Protein AF-A0A4Y2NZV9-F1 (afdb_monomer_lite)

Structure (mmCIF, N/CA/C/O backbone):
data_AF-A0A4Y2NZV9-F1
#
_entry.id   AF-A0A4Y2NZV9-F1
#
loop_
_atom_site.group_PDB
_atom_site.id
_atom_site.type_symbol
_atom_site.label_atom_id
_atom_site.label_alt_id
_atom_site.label_comp_id
_atom_site.label_asym_id
_atom_site.label_entity_id
_atom_site.label_seq_id
_atom_site.pdbx_PDB_ins_code
_atom_site.Cartn_x
_atom_site.Cartn_y
_atom_site.Cartn_z
_atom_site.occupancy
_atom_site.B_iso_or_equiv
_atom_site.auth_seq_id
_atom_site.auth_comp_id
_atom_site.auth_asym_id
_atom_site.auth_atom_id
_atom_site.pdbx_PDB_model_num
ATOM 1 N N . PRO A 1 1 ? -13.295 2.032 25.551 1.00 67.19 1 PRO A N 1
ATOM 2 C CA . PRO A 1 1 ? -12.583 3.030 26.380 1.00 67.19 1 PRO A CA 1
ATOM 3 C C . PRO A 1 1 ? -11.176 3.396 25.878 1.00 67.19 1 PRO A C 1
ATOM 5 O O . PRO A 1 1 ? -10.899 4.577 25.711 1.00 67.19 1 PRO A O 1
ATOM 8 N N . LEU A 1 2 ? -10.275 2.422 25.662 1.00 80.31 2 LEU A N 1
ATOM 9 C CA . LEU A 1 2 ? -8.873 2.699 25.282 1.00 80.31 2 LEU A CA 1
ATOM 10 C C . LEU A 1 2 ? -8.649 2.898 23.776 1.00 80.31 2 LEU A C 1
ATOM 12 O O . LEU A 1 2 ? -7.649 3.499 23.391 1.00 80.31 2 LEU A O 1
ATOM 16 N N . LEU A 1 3 ? -9.560 2.394 22.942 1.00 85.19 3 LEU A N 1
ATOM 17 C CA . LEU A 1 3 ? -9.496 2.522 21.483 1.00 85.19 3 LEU A CA 1
ATOM 18 C C . LEU A 1 3 ? -10.362 3.667 20.944 1.00 85.19 3 LEU A C 1
ATOM 20 O O . LEU A 1 3 ? -10.264 3.987 19.769 1.00 85.19 3 LEU A O 1
ATOM 24 N N . ASP A 1 4 ? -11.151 4.313 21.800 1.00 78.69 4 ASP A N 1
ATOM 25 C CA . ASP A 1 4 ? -12.185 5.292 21.440 1.00 78.69 4 ASP A CA 1
ATOM 26 C C . ASP A 1 4 ? -11.596 6.701 21.161 1.00 78.69 4 ASP A C 1
ATOM 28 O O . ASP A 1 4 ? -12.222 7.711 21.471 1.00 78.69 4 ASP A O 1
ATOM 32 N N . GLY A 1 5 ? -10.332 6.809 20.731 1.00 69.25 5 GLY A N 1
ATOM 33 C CA . GLY A 1 5 ? -9.675 8.095 20.424 1.00 69.25 5 GLY A CA 1
ATOM 34 C C . GLY A 1 5 ? -9.191 8.915 21.633 1.00 69.25 5 GLY A C 1
ATOM 35 O O . GLY A 1 5 ? -8.239 9.685 21.529 1.00 69.25 5 GLY A O 1
ATOM 36 N N . ARG A 1 6 ? -9.771 8.718 22.824 1.00 71.31 6 ARG A N 1
ATOM 37 C CA . ARG A 1 6 ? -9.492 9.556 24.014 1.00 71.31 6 ARG A CA 1
ATOM 38 C C . ARG A 1 6 ? -8.071 9.427 24.575 1.00 71.31 6 ARG A C 1
ATOM 40 O O . ARG A 1 6 ? -7.568 10.360 25.194 1.00 71.31 6 ARG A O 1
ATOM 47 N N . TYR A 1 7 ? -7.419 8.284 24.361 1.00 76.44 7 TYR A N 1
ATOM 48 C CA . TYR A 1 7 ? -6.078 7.994 24.874 1.00 76.44 7 TYR A CA 1
ATOM 49 C C . TYR A 1 7 ? -5.140 7.597 23.732 1.00 76.44 7 TYR A C 1
ATOM 51 O O . TYR A 1 7 ? -4.956 6.417 23.439 1.00 76.44 7 TYR A O 1
ATOM 59 N N . ALA A 1 8 ? -4.496 8.588 23.112 1.00 74.38 8 ALA A N 1
ATOM 60 C CA . ALA A 1 8 ? -3.585 8.399 21.977 1.00 74.38 8 ALA A CA 1
ATOM 61 C C . ALA A 1 8 ? -2.506 7.313 22.203 1.00 74.38 8 ALA A C 1
ATOM 63 O O . ALA A 1 8 ? -2.207 6.533 21.301 1.00 74.38 8 ALA A O 1
ATOM 64 N N . GLN A 1 9 ? -1.933 7.233 23.411 1.00 74.31 9 GLN A N 1
ATOM 65 C CA . GLN A 1 9 ? -0.943 6.203 23.763 1.00 74.31 9 GLN A CA 1
ATOM 66 C C . GLN A 1 9 ? -1.570 4.806 23.925 1.00 74.31 9 GLN A C 1
ATOM 68 O O . GLN A 1 9 ? -0.920 3.800 23.638 1.00 74.31 9 GLN A O 1
ATOM 73 N N . GLY A 1 10 ? -2.843 4.739 24.328 1.00 87.44 10 GLY A N 1
ATOM 74 C CA . GLY A 1 10 ? -3.596 3.494 24.478 1.00 87.44 10 GLY A CA 1
ATOM 75 C C . GLY A 1 10 ? -3.843 2.793 23.143 1.00 87.44 10 GLY A C 1
ATOM 76 O O . GLY A 1 10 ? -3.687 1.578 23.066 1.00 87.44 10 GLY A O 1
ATOM 77 N N . ILE A 1 11 ? -4.124 3.552 22.076 1.00 91.44 11 ILE A N 1
ATOM 78 C CA . ILE A 1 11 ? -4.380 3.016 20.727 1.00 91.44 11 ILE A CA 1
ATOM 79 C C . ILE A 1 11 ? -3.214 2.146 20.235 1.00 91.44 11 ILE A C 1
ATOM 81 O O . ILE A 1 11 ? -3.397 0.976 19.886 1.00 91.44 11 ILE A O 1
ATOM 85 N N . LEU A 1 12 ? -1.993 2.692 20.246 1.00 92.75 12 LEU A N 1
ATOM 86 C CA . LEU A 1 12 ? -0.821 1.958 19.768 1.00 92.75 12 LEU A CA 1
ATOM 87 C C . LEU A 1 12 ? -0.451 0.806 20.710 1.00 92.75 12 LEU A C 1
ATOM 89 O O . LEU A 1 12 ? -0.146 -0.283 20.223 1.00 92.75 12 LEU A O 1
ATOM 93 N N . GLY A 1 13 ? -0.538 1.010 22.029 1.00 93.62 13 GLY A N 1
ATOM 94 C CA . GLY A 1 13 ? -0.261 -0.033 23.020 1.00 93.62 13 GLY A CA 1
ATOM 95 C C . GLY A 1 13 ? -1.180 -1.249 22.877 1.00 93.62 13 GLY A C 1
ATOM 96 O O . GLY A 1 13 ? -0.701 -2.381 22.810 1.00 93.62 13 GLY A O 1
ATOM 97 N N . VAL A 1 14 ? -2.490 -1.024 22.737 1.00 93.94 14 VAL A N 1
ATOM 98 C CA . VAL A 1 14 ? -3.469 -2.100 22.517 1.00 93.94 14 VAL A CA 1
ATOM 99 C C . VAL A 1 14 ? -3.213 -2.802 21.184 1.00 93.94 14 VAL A C 1
ATOM 101 O O . VAL A 1 14 ? -3.178 -4.029 21.144 1.00 93.94 14 VAL A O 1
ATOM 104 N N . SER A 1 15 ? -2.949 -2.058 20.103 1.00 95.69 15 SER A N 1
ATOM 105 C CA . SER A 1 15 ? -2.639 -2.670 18.801 1.00 95.69 15 SER A CA 1
ATOM 106 C C . SER A 1 15 ? -1.395 -3.569 18.846 1.00 95.69 15 SER A C 1
ATOM 108 O O . SER A 1 15 ? -1.366 -4.619 18.207 1.00 95.69 15 SER A O 1
ATOM 110 N N . ALA A 1 16 ? -0.379 -3.189 19.629 1.00 95.56 16 ALA A N 1
ATOM 111 C CA . ALA A 1 16 ? 0.838 -3.972 19.811 1.00 95.56 16 ALA A CA 1
ATOM 112 C C . ALA A 1 16 ? 0.581 -5.243 20.631 1.00 95.56 16 ALA A C 1
ATOM 114 O O . ALA A 1 16 ? 1.107 -6.303 20.297 1.00 95.56 16 ALA A O 1
ATOM 115 N N . LEU A 1 17 ? -0.265 -5.160 21.662 1.00 95.56 17 LEU A N 1
ATOM 116 C CA . LEU A 1 17 ? -0.698 -6.328 22.428 1.00 95.56 17 LEU A CA 1
ATOM 117 C C . LEU A 1 17 ? -1.448 -7.326 21.538 1.00 95.56 17 LEU A C 1
ATOM 119 O O . LEU A 1 17 ? -1.107 -8.506 21.532 1.00 95.56 17 LEU A O 1
ATOM 123 N N . VAL A 1 18 ? -2.414 -6.846 20.749 1.00 96.25 18 VAL A N 1
ATOM 124 C CA . VAL A 1 18 ? -3.165 -7.669 19.788 1.00 96.25 18 VAL A CA 1
ATOM 125 C C . VAL A 1 18 ? -2.217 -8.316 18.779 1.00 96.25 18 VAL A C 1
ATOM 127 O O . VAL A 1 18 ? -2.277 -9.5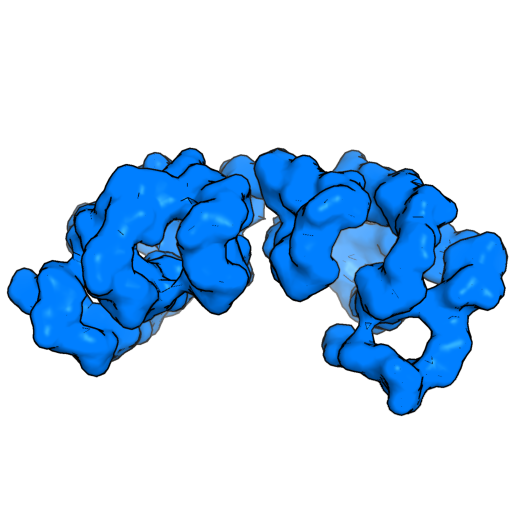22 18.554 1.00 96.25 18 VAL A O 1
ATOM 130 N N . ARG A 1 19 ? -1.280 -7.542 18.221 1.00 95.44 19 ARG A N 1
ATOM 131 C CA . ARG A 1 19 ? -0.256 -8.062 17.310 1.00 95.44 19 ARG A CA 1
ATOM 132 C C . ARG A 1 19 ? 0.562 -9.189 17.945 1.00 95.44 19 ARG A C 1
ATOM 134 O O . ARG A 1 19 ? 0.786 -10.210 17.303 1.00 95.44 19 ARG A O 1
ATOM 141 N N . ASN A 1 20 ? 1.012 -9.010 19.183 1.00 95.75 20 ASN A N 1
ATOM 142 C CA . ASN A 1 20 ? 1.791 -10.025 19.889 1.00 95.75 20 ASN A CA 1
ATOM 143 C C . ASN A 1 20 ? 0.958 -11.272 20.196 1.00 95.75 20 ASN A C 1
ATOM 145 O O . ASN A 1 20 ? 1.462 -12.383 20.059 1.00 95.75 20 ASN A O 1
ATOM 149 N N . PHE A 1 21 ? -0.316 -11.102 20.551 1.00 95.62 21 PHE A N 1
ATOM 150 C CA . PHE A 1 21 ? -1.249 -12.209 20.749 1.00 95.62 21 PHE A CA 1
ATOM 151 C C . PHE A 1 21 ? -1.442 -13.039 19.469 1.00 95.62 21 PHE A C 1
ATOM 153 O O . PHE A 1 21 ? -1.417 -14.269 19.521 1.00 95.62 21 PHE A O 1
ATOM 160 N N . CYS A 1 22 ? -1.560 -12.366 18.322 1.00 95.06 22 CYS A N 1
ATOM 161 C CA . CYS A 1 22 ? -1.710 -12.984 17.003 1.00 95.06 22 CYS A CA 1
ATOM 162 C C . CYS A 1 22 ? -0.389 -13.444 16.371 1.00 95.06 22 CYS A C 1
ATOM 164 O O . CYS A 1 22 ? -0.370 -13.919 15.237 1.00 95.06 22 CYS A O 1
ATOM 166 N N . ASN A 1 23 ? 0.743 -13.293 17.059 1.00 92.88 23 ASN A N 1
ATOM 167 C CA . ASN A 1 23 ? 2.024 -13.703 16.506 1.00 92.88 23 ASN A CA 1
ATOM 168 C C . ASN A 1 23 ? 2.120 -15.238 16.471 1.00 92.88 23 ASN A C 1
ATOM 170 O O . ASN A 1 23 ? 2.071 -15.893 17.511 1.00 92.88 23 ASN A O 1
ATOM 174 N N . GLY A 1 24 ? 2.259 -15.810 15.273 1.00 86.06 24 GLY A N 1
ATOM 175 C CA . GLY A 1 24 ? 2.310 -17.263 15.073 1.00 86.06 24 GLY A CA 1
ATOM 176 C C . GLY A 1 24 ? 0.958 -17.978 15.194 1.00 86.06 24 GLY A C 1
ATOM 177 O O . GLY A 1 24 ? 0.938 -19.202 15.293 1.00 86.06 24 GLY A O 1
ATOM 178 N N . LYS A 1 25 ? -0.160 -17.239 15.198 1.00 91.19 25 LYS A N 1
ATOM 179 C CA . LYS A 1 25 ? -1.528 -17.777 15.242 1.00 91.19 25 LYS A CA 1
ATOM 180 C C . LYS A 1 25 ? -2.404 -17.051 14.226 1.00 91.19 25 LYS A C 1
ATOM 182 O O . LYS A 1 25 ? -2.229 -15.854 14.011 1.00 91.19 25 LYS A O 1
ATOM 187 N N . ASP A 1 26 ? -3.358 -17.761 13.635 1.00 92.25 26 ASP A N 1
ATOM 188 C CA . ASP A 1 26 ? -4.381 -17.115 12.818 1.00 92.25 26 ASP A CA 1
ATOM 189 C C . ASP A 1 26 ? -5.420 -16.434 13.723 1.00 92.25 26 ASP A C 1
ATOM 191 O O . ASP A 1 26 ? -6.021 -17.071 14.589 1.00 92.25 26 ASP A O 1
ATOM 195 N N . CYS A 1 27 ? -5.598 -15.127 13.536 1.00 95.50 27 CYS A N 1
ATOM 196 C CA . CYS A 1 27 ? -6.578 -14.310 14.251 1.00 95.50 27 CYS A CA 1
ATOM 197 C C . CYS A 1 27 ? -7.769 -13.893 13.378 1.00 95.50 27 CYS A C 1
ATOM 199 O O . CYS A 1 27 ? -8.585 -13.083 13.821 1.00 95.50 27 CYS A O 1
ATOM 201 N N . SER A 1 28 ? -7.899 -14.445 12.167 1.00 92.00 28 SER A N 1
ATOM 202 C CA . SER A 1 28 ? -9.012 -14.166 11.251 1.00 92.00 28 SER A CA 1
ATOM 203 C C . SER A 1 28 ? -10.392 -14.463 11.861 1.00 92.00 28 SER A C 1
ATOM 205 O O . SER A 1 28 ? -11.368 -13.801 11.519 1.00 92.00 28 SER A O 1
ATOM 207 N N . GLY A 1 29 ? -10.468 -15.412 12.803 1.00 93.44 29 GLY A N 1
ATOM 208 C CA . GLY A 1 29 ? -11.696 -15.813 13.496 1.00 93.44 29 GLY A CA 1
ATOM 209 C C . GLY A 1 29 ? -11.820 -15.355 14.954 1.00 93.44 29 GLY A C 1
ATOM 210 O O . GLY A 1 29 ? -12.693 -15.861 15.653 1.00 93.44 29 GLY A O 1
ATOM 211 N N . VAL A 1 30 ? -10.953 -14.461 15.451 1.00 96.94 30 VAL A N 1
ATOM 212 C CA . VAL A 1 30 ? -10.961 -14.046 16.870 1.00 96.94 30 VAL A CA 1
ATOM 213 C C . VAL A 1 30 ? -11.846 -12.801 17.068 1.00 96.94 30 VAL A C 1
ATOM 215 O O . VAL A 1 30 ? -11.468 -11.714 16.608 1.00 96.94 30 VAL A O 1
ATOM 218 N N . PRO A 1 31 ? -12.990 -12.899 17.780 1.00 96.88 31 PRO A N 1
ATOM 219 C CA . PRO A 1 31 ? -13.952 -11.798 17.904 1.00 96.88 31 PRO A CA 1
ATOM 220 C C . PRO A 1 31 ? -13.386 -10.533 18.557 1.00 96.88 31 PRO A C 1
ATOM 222 O O . PRO A 1 31 ? -13.755 -9.418 18.186 1.00 96.88 31 PRO A O 1
ATOM 225 N N . GLU A 1 32 ? -12.469 -10.668 19.515 1.00 96.31 32 GLU A N 1
ATOM 226 C CA . GLU A 1 32 ? -11.843 -9.541 20.211 1.00 96.31 32 GLU A CA 1
ATOM 227 C C . GLU A 1 32 ? -10.938 -8.732 19.275 1.00 96.31 32 GLU A C 1
ATOM 229 O O . GLU A 1 32 ? -10.889 -7.503 19.363 1.00 96.31 32 GLU A O 1
ATOM 234 N N . VAL A 1 33 ? -10.260 -9.406 18.340 1.00 97.06 33 VAL A N 1
ATOM 235 C CA . VAL A 1 33 ? -9.406 -8.763 17.332 1.00 97.06 33 VAL A CA 1
ATOM 236 C C . VAL A 1 33 ? -10.277 -8.000 16.337 1.00 97.06 33 VAL A C 1
ATOM 238 O O . VAL A 1 33 ? -10.012 -6.829 16.063 1.00 97.06 33 VAL A O 1
ATOM 241 N N . GLN A 1 34 ? -11.370 -8.614 15.874 1.00 97.38 34 GLN A N 1
ATOM 242 C CA . GLN A 1 34 ? -12.350 -7.946 15.018 1.00 97.38 34 GLN A CA 1
ATOM 243 C C . GLN A 1 34 ? -12.983 -6.735 15.717 1.00 97.38 34 GLN A C 1
ATOM 245 O O . GLN A 1 34 ? -13.096 -5.657 15.134 1.00 97.38 34 GLN A O 1
ATOM 250 N N . THR A 1 35 ? -13.343 -6.878 16.994 1.00 96.75 35 THR A N 1
ATOM 251 C CA . THR A 1 35 ? -13.904 -5.789 17.806 1.00 96.75 35 THR A CA 1
ATOM 252 C C . THR A 1 35 ? -12.918 -4.631 17.947 1.00 96.75 35 THR A C 1
ATOM 254 O O . THR A 1 35 ? -13.320 -3.472 17.827 1.00 96.75 35 THR A O 1
ATOM 257 N N . ALA A 1 36 ? -11.629 -4.922 18.152 1.00 96.50 36 ALA A N 1
ATOM 258 C CA . ALA A 1 36 ? -10.588 -3.902 18.215 1.00 96.50 36 ALA A CA 1
ATOM 259 C C . ALA A 1 36 ? -10.464 -3.131 16.891 1.00 96.50 36 ALA A C 1
ATOM 261 O O . ALA A 1 36 ? -10.439 -1.901 16.904 1.00 96.50 36 ALA A O 1
ATOM 262 N N . VAL A 1 37 ? -10.449 -3.828 15.750 1.00 97.19 37 VAL A N 1
ATOM 263 C CA . VAL A 1 37 ? -10.388 -3.193 14.421 1.00 97.19 37 VAL A CA 1
ATOM 264 C C . VAL A 1 37 ? -11.635 -2.355 14.141 1.00 97.19 37 VAL A C 1
ATOM 266 O O . VAL A 1 37 ? -11.514 -1.233 13.648 1.00 97.19 37 VAL A O 1
ATOM 269 N N . ASN A 1 38 ? -12.821 -2.837 14.519 1.00 96.38 38 ASN A N 1
ATOM 270 C CA . ASN A 1 38 ? -14.060 -2.071 14.395 1.00 96.38 38 ASN A CA 1
ATOM 271 C C . ASN A 1 38 ? -14.006 -0.773 15.214 1.00 96.38 38 ASN A C 1
ATOM 273 O O . ASN A 1 38 ? -14.284 0.289 14.667 1.00 96.38 38 ASN A O 1
ATOM 277 N N . LYS A 1 39 ? -13.556 -0.827 16.476 1.00 94.75 39 LYS A N 1
ATOM 278 C CA . LYS A 1 39 ? -13.381 0.370 17.324 1.00 94.75 39 LYS A CA 1
ATOM 279 C C . LYS A 1 39 ? -12.394 1.373 16.735 1.00 94.75 39 LYS A C 1
ATOM 281 O O . LYS A 1 39 ? -12.647 2.569 16.747 1.00 94.75 39 LYS A O 1
ATOM 286 N N . LEU A 1 40 ? -11.276 0.894 16.198 1.00 95.69 40 LEU A N 1
ATOM 287 C CA . LEU A 1 40 ? -10.302 1.761 15.532 1.00 95.69 40 LEU A CA 1
ATOM 288 C C . LEU A 1 40 ? -10.878 2.399 14.262 1.00 95.69 40 LEU A C 1
ATOM 290 O O . LEU A 1 40 ? -10.579 3.553 13.972 1.00 95.69 40 LEU A O 1
ATOM 294 N N . SER A 1 41 ? -11.714 1.661 13.529 1.00 95.25 41 SER A N 1
ATOM 295 C CA . SER A 1 41 ? -12.370 2.147 12.312 1.00 95.25 41 SER A CA 1
ATOM 296 C C . SER A 1 41 ? -13.391 3.249 12.607 1.00 95.25 41 SER A C 1
ATOM 298 O O . SER A 1 41 ? -13.526 4.169 11.807 1.00 95.25 41 SER A O 1
ATOM 300 N N . GLU A 1 42 ? -14.066 3.205 13.763 1.00 92.75 42 GLU A N 1
ATOM 301 C CA . GLU A 1 42 ? -14.991 4.262 14.212 1.00 92.75 42 GLU A CA 1
ATOM 302 C C . GLU A 1 42 ? -14.287 5.636 14.309 1.00 92.75 42 GLU A C 1
ATOM 304 O O . GLU A 1 42 ? -14.887 6.656 13.978 1.00 92.75 42 GLU A O 1
ATOM 309 N N . ASN A 1 43 ? -12.995 5.676 14.669 1.00 91.81 43 ASN A N 1
ATOM 310 C CA . ASN A 1 43 ? -12.223 6.925 14.775 1.00 91.81 43 ASN A CA 1
ATOM 311 C C . ASN A 1 43 ? -11.876 7.565 13.422 1.00 91.81 43 ASN A C 1
ATOM 313 O O . ASN A 1 43 ? -11.407 8.705 13.393 1.00 91.81 43 ASN A O 1
ATOM 317 N N . LEU A 1 44 ? -12.019 6.827 12.316 1.00 93.50 44 LEU A N 1
ATOM 318 C CA . LEU A 1 44 ? -11.661 7.329 10.991 1.00 93.50 44 LEU A CA 1
ATOM 319 C C . LEU A 1 44 ? -12.715 8.317 10.473 1.00 93.50 44 LEU A C 1
ATOM 321 O O . LEU A 1 44 ? -12.371 9.240 9.745 1.00 93.50 44 LEU A O 1
ATOM 325 N N . GLY A 1 45 ? -13.977 8.182 10.887 1.00 89.62 45 GLY A N 1
ATOM 326 C CA . GLY A 1 45 ? -15.070 8.954 10.299 1.00 89.62 45 GLY A CA 1
ATOM 327 C C . GLY A 1 45 ? -15.310 8.584 8.832 1.00 89.62 45 GLY A C 1
ATOM 328 O O . GLY A 1 45 ? -14.824 7.567 8.331 1.00 89.62 45 GLY A O 1
ATOM 329 N N . GLU A 1 46 ? -16.083 9.407 8.131 1.00 88.38 46 GLU A N 1
ATOM 330 C CA . GLU A 1 46 ? -16.382 9.190 6.716 1.00 88.38 46 GLU A CA 1
ATOM 331 C C . GLU A 1 46 ? -15.179 9.600 5.854 1.00 88.38 46 GLU A C 1
ATOM 333 O O . GLU A 1 46 ? -14.701 10.728 5.942 1.00 88.38 46 GLU A O 1
ATOM 338 N N . ASN A 1 47 ? -14.659 8.686 5.026 1.00 88.00 47 ASN A N 1
ATOM 339 C CA . ASN A 1 47 ? -13.507 8.927 4.139 1.00 88.00 47 ASN A CA 1
ATOM 340 C C . ASN A 1 47 ? -12.261 9.491 4.855 1.00 88.00 47 ASN A C 1
ATOM 342 O O . ASN A 1 47 ? -11.528 10.307 4.291 1.00 88.00 47 ASN A O 1
ATOM 346 N N . CYS A 1 48 ? -12.030 9.081 6.107 1.00 92.81 48 CYS A N 1
ATOM 347 C CA . CYS A 1 48 ? -10.986 9.625 6.982 1.00 92.81 48 CYS A CA 1
ATOM 348 C C . CYS A 1 48 ? -11.110 11.129 7.306 1.00 92.81 48 CYS A C 1
ATOM 350 O O . CYS A 1 48 ? -10.157 11.731 7.807 1.00 92.81 48 CYS A O 1
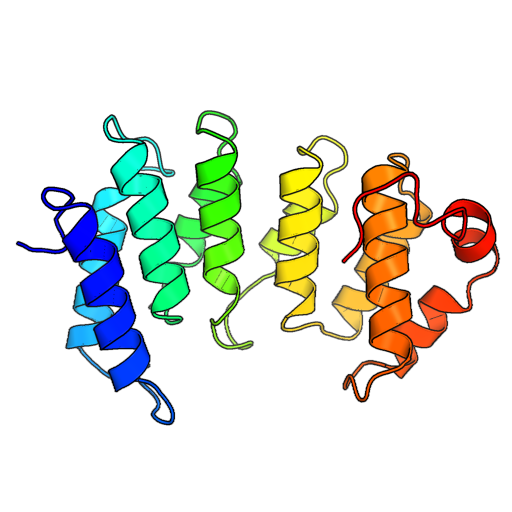ATOM 352 N N . PHE A 1 49 ? -12.261 11.747 7.032 1.00 87.62 49 PHE A N 1
ATOM 353 C CA . PHE A 1 49 ? -12.533 13.133 7.382 1.00 87.62 49 PHE A CA 1
ATOM 354 C C . PHE A 1 49 ? -13.035 13.205 8.829 1.00 87.62 49 PHE A C 1
ATOM 356 O O . PHE A 1 49 ? -14.163 12.822 9.143 1.00 87.62 49 PHE A O 1
ATOM 363 N N . SER A 1 50 ? -12.178 13.687 9.727 1.00 82.31 50 SER A N 1
ATOM 364 C CA . SER A 1 50 ? -12.461 13.804 11.158 1.00 82.31 50 SER A CA 1
ATOM 365 C C . SER A 1 50 ? -11.856 15.091 11.705 1.00 82.31 50 SER A C 1
ATOM 367 O O . SER A 1 50 ? -10.785 15.508 11.278 1.00 82.31 50 SER A O 1
ATOM 369 N N . SER A 1 51 ? -12.505 15.708 12.695 1.00 75.12 51 SER A N 1
ATOM 370 C CA . SER A 1 51 ? -11.948 16.872 13.398 1.00 75.12 51 SER A CA 1
ATOM 371 C C . SER A 1 51 ? -10.693 16.534 14.212 1.00 75.12 51 SER A C 1
ATOM 373 O O . SER A 1 51 ? -9.951 17.428 14.611 1.00 75.12 51 SER A O 1
ATOM 375 N N . GLU A 1 52 ? -10.454 15.248 14.484 1.00 81.81 52 GLU A N 1
ATOM 376 C CA . GLU A 1 52 ? -9.330 14.758 15.279 1.00 81.81 52 GLU A CA 1
ATOM 377 C C . GLU A 1 52 ? -8.299 14.023 14.409 1.00 81.81 52 GLU A C 1
ATOM 379 O O . GLU A 1 52 ? -8.045 12.827 14.569 1.00 81.81 52 GLU A O 1
ATOM 384 N N . ASP A 1 53 ? -7.636 14.758 13.517 1.00 82.19 53 ASP A N 1
ATOM 385 C CA . ASP A 1 53 ? -6.621 14.249 12.580 1.00 82.19 53 ASP A CA 1
ATOM 386 C C . ASP A 1 53 ? -5.555 13.332 13.207 1.00 82.19 53 ASP A C 1
ATOM 388 O O . ASP A 1 53 ? -5.026 12.415 12.571 1.00 82.19 53 ASP A O 1
ATOM 392 N N . LYS A 1 54 ? -5.177 13.589 14.464 1.00 89.25 54 LYS A N 1
ATOM 393 C CA . LYS A 1 54 ? -4.207 12.758 15.188 1.00 89.25 54 LYS A CA 1
ATOM 394 C C . LYS A 1 54 ? -4.761 11.357 15.457 1.00 89.25 54 LYS A C 1
ATOM 396 O O . LYS A 1 54 ? -4.018 10.382 15.341 1.00 89.25 54 LYS A O 1
ATOM 401 N N . ASN A 1 55 ? -6.041 11.255 15.795 1.00 90.19 55 ASN A N 1
ATOM 402 C CA . ASN A 1 55 ? -6.698 9.989 16.093 1.00 90.19 55 ASN A CA 1
ATOM 403 C C . ASN A 1 55 ? -6.915 9.157 14.834 1.00 90.19 55 ASN A C 1
ATOM 405 O O . ASN A 1 55 ? -6.726 7.942 14.896 1.00 90.19 55 ASN A O 1
ATOM 409 N N . VAL A 1 56 ? -7.169 9.799 13.691 1.00 93.75 56 VAL A N 1
ATOM 410 C CA . VAL A 1 56 ? -7.188 9.134 12.379 1.00 93.75 56 VAL A CA 1
ATOM 411 C C . VAL A 1 56 ? -5.845 8.452 12.111 1.00 93.75 56 VAL A C 1
ATOM 413 O O . VAL A 1 56 ? -5.789 7.233 11.955 1.00 93.75 56 VAL A O 1
ATOM 416 N N . ILE A 1 57 ? -4.734 9.199 12.160 1.00 95.38 57 ILE A N 1
ATOM 417 C CA . ILE A 1 57 ? -3.394 8.644 11.891 1.00 95.38 57 ILE A CA 1
ATOM 418 C C . ILE A 1 57 ? -3.041 7.516 12.865 1.00 95.38 57 ILE A C 1
ATOM 420 O O . ILE A 1 57 ? -2.519 6.478 12.452 1.00 95.38 57 ILE A O 1
ATOM 424 N N . LEU A 1 58 ? -3.296 7.702 14.163 1.00 95.94 58 LEU A N 1
ATOM 425 C CA . LEU A 1 58 ? -2.999 6.676 15.165 1.00 95.94 58 LEU A CA 1
ATOM 426 C C . LEU A 1 58 ? -3.838 5.415 14.954 1.00 95.94 58 LEU A C 1
ATOM 428 O O . LEU A 1 58 ? -3.310 4.314 15.110 1.00 95.94 58 LEU A O 1
ATOM 432 N N . SER A 1 59 ? -5.102 5.568 14.563 1.00 96.50 59 SER A N 1
ATOM 433 C CA . SER A 1 59 ? -5.998 4.441 14.306 1.00 96.50 59 SER A CA 1
ATOM 434 C C . SER A 1 59 ? -5.592 3.674 13.052 1.00 96.50 59 SER A C 1
ATOM 436 O O . SER A 1 59 ? -5.484 2.453 13.113 1.00 96.50 59 SER A O 1
ATOM 438 N N . LEU A 1 60 ? -5.237 4.362 11.962 1.00 97.56 60 LEU A N 1
ATOM 439 C CA . LEU A 1 60 ? -4.688 3.731 10.753 1.00 97.56 60 LEU A CA 1
ATOM 440 C C . LEU A 1 60 ? -3.398 2.955 11.058 1.00 97.56 60 LEU A C 1
ATOM 442 O O . LEU A 1 60 ? -3.262 1.782 10.701 1.00 97.56 60 LEU A O 1
ATOM 446 N N . LYS A 1 61 ? -2.473 3.566 11.813 1.00 97.44 61 LYS A N 1
ATOM 447 C CA . LYS A 1 61 ? -1.238 2.899 12.258 1.00 97.44 61 LYS A CA 1
ATOM 448 C C . LYS A 1 61 ? -1.524 1.677 13.130 1.00 97.44 61 LYS A C 1
ATOM 450 O O . LYS A 1 61 ? -0.836 0.666 12.984 1.00 97.44 61 LYS A O 1
ATOM 455 N N . ALA A 1 62 ? -2.513 1.758 14.018 1.00 97.38 62 ALA A N 1
ATOM 456 C CA . ALA A 1 62 ? -2.937 0.655 14.873 1.00 97.38 62 ALA A CA 1
ATOM 457 C C . ALA A 1 62 ? -3.565 -0.494 14.072 1.00 97.38 62 ALA A C 1
ATOM 459 O O . ALA A 1 62 ? -3.166 -1.641 14.271 1.00 97.38 62 ALA A O 1
ATOM 460 N N . ILE A 1 63 ? -4.460 -0.200 13.123 1.00 97.50 63 ILE A N 1
ATOM 461 C CA . ILE A 1 63 ? -5.041 -1.189 12.199 1.00 97.50 63 ILE A CA 1
ATOM 462 C C . ILE A 1 63 ? -3.918 -1.910 11.440 1.00 97.50 63 ILE A C 1
ATOM 464 O O . ILE A 1 63 ? -3.829 -3.139 11.460 1.00 97.50 63 ILE A O 1
ATOM 468 N N . GLY A 1 64 ? -2.970 -1.152 10.882 1.00 96.81 64 GLY A N 1
ATOM 469 C CA . GLY A 1 64 ? -1.791 -1.709 10.218 1.00 96.81 64 GLY A CA 1
ATOM 470 C C . GLY A 1 64 ? -0.856 -2.518 11.114 1.00 96.81 64 GLY A C 1
ATOM 471 O O . GLY A 1 64 ? -0.119 -3.391 10.646 1.00 96.81 64 GLY A O 1
ATOM 472 N N . ASN A 1 65 ? -0.832 -2.216 12.411 1.00 96.50 65 ASN A N 1
ATOM 473 C CA . ASN A 1 65 ? -0.039 -2.960 13.378 1.00 96.50 65 ASN A CA 1
ATOM 474 C C . ASN A 1 65 ? -0.678 -4.315 13.703 1.00 96.50 65 ASN A C 1
ATOM 476 O O . ASN A 1 65 ? 0.037 -5.317 13.737 1.00 96.50 65 ASN A O 1
ATOM 480 N N . ILE A 1 66 ? -2.007 -4.339 13.869 1.00 96.88 66 ILE A N 1
ATOM 481 C CA . ILE A 1 66 ? -2.803 -5.558 14.066 1.00 96.88 66 ILE A CA 1
ATOM 482 C C . ILE A 1 66 ? -2.615 -6.499 12.870 1.00 96.88 66 ILE A C 1
ATOM 484 O O . ILE A 1 66 ? -2.272 -7.664 13.064 1.00 96.88 66 ILE A O 1
ATOM 488 N N . GLY A 1 67 ? -2.742 -5.980 11.644 1.00 95.62 67 GLY A N 1
ATOM 489 C CA . GLY A 1 67 ? -2.516 -6.746 10.412 1.00 95.62 67 GLY A CA 1
ATOM 490 C C . GLY A 1 67 ? -3.711 -7.586 9.947 1.00 95.62 67 GLY A C 1
ATOM 491 O O . GLY A 1 67 ? -3.542 -8.444 9.090 1.00 95.62 67 GLY A O 1
ATOM 492 N N . TYR A 1 68 ? -4.906 -7.326 10.478 1.00 95.62 68 TYR A N 1
ATOM 493 C CA . TYR A 1 68 ? -6.167 -7.933 10.049 1.00 95.62 68 TYR A CA 1
ATOM 494 C C . TYR A 1 68 ? -7.179 -6.815 9.790 1.00 95.62 68 TYR A C 1
ATOM 496 O O . TYR A 1 68 ? -7.300 -5.914 10.619 1.00 95.62 68 TYR A O 1
ATOM 504 N N . LEU A 1 69 ? -7.875 -6.852 8.649 1.00 94.75 69 LEU A N 1
ATOM 505 C CA . LEU A 1 69 ? -8.789 -5.775 8.242 1.00 94.75 69 LEU A CA 1
ATOM 506 C C . LEU A 1 69 ? -10.263 -6.088 8.494 1.00 94.75 69 LEU A C 1
ATOM 508 O O . LEU A 1 69 ? -11.010 -5.164 8.772 1.00 94.75 69 LEU A O 1
ATOM 512 N N . PHE A 1 70 ? -10.683 -7.355 8.442 1.00 94.75 70 PHE A N 1
ATOM 513 C CA . PHE A 1 70 ? -12.083 -7.763 8.648 1.00 94.75 70 PHE A CA 1
ATOM 514 C C . PHE A 1 70 ? -13.096 -6.996 7.772 1.00 94.75 70 PHE A C 1
ATOM 516 O O . PHE A 1 70 ? -14.121 -6.531 8.276 1.00 94.75 70 PHE A O 1
ATOM 523 N N . GLY A 1 71 ? -12.821 -6.847 6.471 1.00 93.00 71 GLY A N 1
ATOM 524 C CA . GLY A 1 71 ? -13.739 -6.165 5.551 1.00 93.00 71 GLY A CA 1
ATOM 525 C C . GLY A 1 71 ? -13.640 -4.633 5.588 1.00 93.00 71 GLY A C 1
ATOM 526 O O . GLY A 1 71 ? -14.626 -3.951 5.320 1.00 93.00 71 GLY A O 1
ATOM 527 N N . LYS A 1 72 ? -12.500 -4.074 6.017 1.00 94.62 72 LYS A N 1
ATOM 528 C CA . LYS A 1 72 ? -12.243 -2.619 6.090 1.00 94.62 72 LYS A CA 1
ATOM 529 C C . LYS A 1 72 ? -11.318 -2.111 4.982 1.00 94.62 72 LYS A C 1
ATOM 531 O O . LYS A 1 72 ? -10.824 -0.991 5.064 1.00 94.62 72 LYS A O 1
ATOM 536 N N . GLU A 1 73 ? -11.090 -2.921 3.956 1.00 94.50 73 GLU A N 1
ATOM 537 C CA . GLU A 1 73 ? -10.310 -2.594 2.766 1.00 94.50 73 GLU A CA 1
ATOM 538 C C . GLU A 1 73 ? -10.813 -1.296 2.127 1.00 94.50 73 GLU A C 1
ATOM 540 O O . GLU A 1 73 ? -10.048 -0.340 2.030 1.00 94.50 73 GLU A O 1
ATOM 545 N N . ASP A 1 74 ? -12.105 -1.227 1.802 1.00 94.00 74 ASP A N 1
ATOM 546 C CA . ASP A 1 74 ? -12.730 -0.077 1.133 1.00 94.00 74 ASP A CA 1
ATOM 547 C C . ASP A 1 74 ? -12.621 1.211 1.962 1.00 94.00 74 ASP A C 1
ATOM 549 O O . ASP A 1 74 ? -12.447 2.302 1.424 1.00 94.00 74 ASP A O 1
ATOM 553 N N . LEU A 1 75 ? -12.653 1.094 3.295 1.00 94.94 75 LEU A N 1
ATOM 554 C CA . LEU A 1 75 ? -12.458 2.234 4.191 1.00 94.94 75 LEU A CA 1
ATOM 555 C C . LEU A 1 75 ? -11.027 2.772 4.095 1.00 94.94 75 LEU A C 1
ATOM 557 O O . LEU A 1 75 ? -10.831 3.980 3.981 1.00 94.94 75 LEU A O 1
ATOM 561 N N . LEU A 1 76 ? -10.021 1.892 4.102 1.00 96.25 76 LEU A N 1
ATOM 562 C CA . LEU A 1 76 ? -8.629 2.307 3.912 1.00 96.25 76 LEU A CA 1
ATOM 563 C C . LEU A 1 76 ? -8.405 2.898 2.516 1.00 96.25 76 LEU A C 1
ATOM 565 O O . LEU A 1 76 ? -7.685 3.890 2.393 1.00 96.25 76 LEU A O 1
ATOM 569 N N . GLN A 1 77 ? -9.050 2.327 1.494 1.00 95.62 77 GLN A N 1
ATOM 570 C CA . GLN A 1 77 ? -9.034 2.845 0.126 1.00 95.62 77 GLN A CA 1
ATOM 571 C C . GLN A 1 77 ? -9.589 4.263 0.055 1.00 95.62 77 GLN A C 1
ATOM 573 O O . GLN A 1 77 ? -8.912 5.166 -0.439 1.00 95.62 77 GLN A O 1
ATOM 578 N N . ALA A 1 78 ? -10.768 4.494 0.630 1.00 95.19 78 ALA A N 1
ATOM 579 C CA . ALA A 1 78 ? -11.366 5.819 0.704 1.00 95.19 78 ALA A CA 1
ATOM 580 C C . ALA A 1 78 ? -10.437 6.832 1.393 1.00 95.19 78 ALA A C 1
ATOM 582 O O . ALA A 1 78 ? -10.288 7.959 0.921 1.00 95.19 78 ALA A O 1
ATOM 583 N N . CYS A 1 79 ? -9.752 6.421 2.462 1.00 96.50 79 CYS A N 1
ATOM 584 C CA . CYS A 1 79 ? -8.808 7.273 3.175 1.00 96.50 79 CYS A CA 1
ATOM 585 C C . CYS A 1 79 ? -7.619 7.703 2.310 1.00 96.50 79 CYS A C 1
ATOM 587 O O . CYS A 1 79 ? -7.346 8.897 2.206 1.00 96.50 79 CYS A O 1
ATOM 589 N N . TYR A 1 80 ? -6.900 6.773 1.672 1.00 96.88 80 TYR A N 1
ATOM 590 C CA . TYR A 1 80 ? -5.730 7.172 0.883 1.00 96.88 80 TYR A CA 1
ATOM 591 C C . TYR A 1 80 ? -6.097 7.841 -0.446 1.00 96.88 80 TYR A C 1
ATOM 593 O O . TYR A 1 80 ? -5.286 8.603 -0.974 1.00 96.88 80 TYR A O 1
ATOM 601 N N . ARG A 1 81 ? -7.308 7.622 -0.977 1.00 95.31 81 ARG A N 1
ATOM 602 C CA . ARG A 1 81 ? -7.809 8.318 -2.174 1.00 95.31 81 ARG A CA 1
ATOM 603 C C . ARG A 1 81 ? -8.322 9.726 -1.888 1.00 95.31 81 ARG A C 1
ATOM 605 O O . ARG A 1 81 ? -8.471 10.490 -2.832 1.00 95.31 81 ARG A O 1
ATOM 612 N N . ASN A 1 82 ? -8.589 10.081 -0.632 1.00 95.06 82 ASN A N 1
ATOM 613 C CA . ASN A 1 82 ? -9.133 11.389 -0.286 1.00 95.06 82 ASN A CA 1
ATOM 614 C C . ASN A 1 82 ? -8.036 12.474 -0.323 1.00 95.06 82 ASN A C 1
ATOM 616 O O . ASN A 1 82 ? -7.191 12.507 0.572 1.00 95.06 82 ASN A O 1
ATOM 620 N N . PRO A 1 83 ? -8.042 13.404 -1.298 1.00 93.06 83 PRO A N 1
ATOM 621 C CA . PRO A 1 83 ? -7.029 14.454 -1.370 1.00 93.06 83 PRO A CA 1
ATOM 622 C C . PRO A 1 83 ? -7.263 15.583 -0.351 1.00 93.06 83 PRO A C 1
ATOM 624 O O . PRO A 1 83 ? -6.431 16.475 -0.240 1.00 93.06 83 PRO A O 1
ATOM 627 N N . GLN A 1 84 ? -8.398 15.585 0.362 1.00 92.44 84 GLN A N 1
ATOM 628 C CA . GLN A 1 84 ? -8.751 16.625 1.337 1.00 92.44 84 GLN A CA 1
ATOM 629 C C . GLN A 1 84 ? -8.141 16.381 2.723 1.00 92.44 84 GLN A C 1
ATOM 631 O O . GLN A 1 84 ? -8.124 17.293 3.547 1.00 92.44 84 GLN A O 1
ATOM 636 N N . ILE A 1 85 ? -7.660 15.166 3.001 1.00 93.75 85 ILE A N 1
ATOM 637 C CA . ILE A 1 85 ? -6.998 14.846 4.270 1.00 93.75 85 ILE A CA 1
ATOM 638 C C . ILE A 1 85 ? -5.481 14.985 4.135 1.00 93.75 85 ILE A C 1
ATOM 640 O O . ILE A 1 85 ? -4.918 14.946 3.041 1.00 93.75 85 ILE A O 1
ATOM 644 N N . ARG A 1 86 ? -4.798 15.100 5.275 1.00 94.06 86 ARG A N 1
ATOM 645 C CA . ARG A 1 86 ? -3.337 15.229 5.322 1.00 94.06 86 ARG A CA 1
ATOM 646 C C . ARG A 1 86 ? -2.632 14.029 4.683 1.00 94.06 86 ARG A C 1
ATOM 648 O O . ARG A 1 86 ? -3.013 12.881 4.934 1.00 94.06 86 ARG A O 1
ATOM 655 N N . THR A 1 87 ? -1.559 14.283 3.934 1.00 95.69 87 THR A N 1
ATOM 656 C CA . THR A 1 87 ? -0.747 13.249 3.269 1.00 95.69 87 THR A CA 1
ATOM 657 C C . THR A 1 87 ? -0.288 12.164 4.241 1.00 95.69 87 THR A C 1
ATOM 659 O O . THR A 1 87 ? -0.340 10.984 3.911 1.00 95.69 87 THR A O 1
ATOM 662 N N . GLU A 1 88 ? 0.050 12.511 5.484 1.00 96.31 88 GLU A N 1
ATOM 663 C CA . GLU A 1 88 ? 0.468 11.542 6.500 1.00 96.31 88 GLU A CA 1
ATOM 664 C C . GLU A 1 88 ? -0.639 10.548 6.878 1.00 96.31 88 GLU A C 1
ATOM 666 O O . GLU A 1 88 ? -0.346 9.396 7.206 1.00 96.31 88 GLU A O 1
ATOM 671 N N . ALA A 1 89 ? -1.909 10.963 6.839 1.00 96.75 89 ALA A N 1
ATOM 672 C CA . ALA A 1 89 ? -3.038 10.058 7.043 1.00 96.75 89 ALA A CA 1
ATOM 673 C C . ALA A 1 89 ? -3.226 9.137 5.835 1.00 96.75 89 ALA A C 1
ATOM 675 O O . ALA A 1 89 ? -3.400 7.931 6.007 1.00 96.75 89 ALA A O 1
ATOM 676 N N . ARG A 1 90 ? -3.098 9.674 4.618 1.00 97.88 90 ARG A N 1
ATOM 677 C CA . ARG A 1 90 ? -3.159 8.886 3.378 1.00 97.88 90 ARG A CA 1
ATOM 678 C C . ARG A 1 90 ? -2.050 7.824 3.339 1.00 97.88 90 ARG A C 1
ATOM 680 O O . ARG A 1 90 ? -2.326 6.654 3.087 1.00 97.88 90 ARG A O 1
ATOM 687 N N . LEU A 1 91 ? -0.818 8.196 3.695 1.00 98.38 91 LEU A N 1
ATOM 688 C CA . LEU A 1 91 ? 0.314 7.274 3.834 1.00 98.38 91 LEU A CA 1
ATOM 689 C C . LEU A 1 91 ? 0.053 6.211 4.904 1.00 98.38 91 LEU A C 1
ATOM 691 O O . LEU A 1 91 ? 0.253 5.026 4.648 1.00 98.38 91 LEU A O 1
ATOM 695 N N . ALA A 1 92 ? -0.452 6.601 6.080 1.00 98.00 92 ALA A N 1
ATOM 696 C CA . ALA A 1 92 ? -0.784 5.651 7.142 1.00 98.00 92 ALA A CA 1
ATOM 697 C C . ALA A 1 92 ? -1.861 4.636 6.712 1.00 98.00 92 ALA A C 1
ATOM 699 O O . ALA A 1 92 ? -1.805 3.479 7.136 1.00 98.00 92 ALA A O 1
ATOM 700 N N . ALA A 1 93 ? -2.815 5.040 5.866 1.00 98.00 93 ALA A N 1
ATOM 701 C CA . ALA A 1 93 ? -3.820 4.143 5.301 1.00 98.00 93 ALA A CA 1
ATOM 702 C C . ALA A 1 93 ? -3.210 3.131 4.318 1.00 98.00 93 ALA A C 1
ATOM 704 O O . ALA A 1 93 ? -3.546 1.950 4.379 1.00 98.00 93 ALA A O 1
ATOM 705 N N . ILE A 1 94 ? -2.254 3.541 3.479 1.00 98.38 94 ILE A N 1
ATOM 706 C CA . ILE A 1 94 ? -1.512 2.613 2.608 1.00 98.38 94 ILE A CA 1
ATOM 707 C C . ILE A 1 94 ? -0.631 1.665 3.437 1.00 98.38 94 ILE A C 1
ATOM 709 O O . ILE A 1 94 ? -0.638 0.448 3.239 1.00 98.38 94 ILE A O 1
ATOM 713 N N . GLU A 1 95 ? 0.093 2.192 4.426 1.00 97.56 95 GLU A N 1
ATOM 714 C CA . GLU A 1 95 ? 0.942 1.403 5.326 1.00 97.56 95 GLU A CA 1
ATOM 715 C C . GLU A 1 95 ? 0.157 0.384 6.165 1.00 97.56 95 GLU A C 1
ATOM 717 O O . GLU A 1 95 ? 0.744 -0.580 6.681 1.00 97.56 95 GLU A O 1
ATOM 722 N N . ALA A 1 96 ? -1.162 0.558 6.297 1.00 97.38 96 ALA A N 1
ATOM 723 C CA . ALA A 1 96 ? -2.014 -0.393 6.989 1.00 97.38 96 ALA A CA 1
ATOM 724 C C . ALA A 1 96 ? -2.049 -1.769 6.300 1.00 97.38 96 ALA A C 1
ATOM 726 O O . ALA A 1 96 ? -2.174 -2.789 6.977 1.00 97.38 96 ALA A O 1
ATOM 727 N N . PHE A 1 97 ? -1.794 -1.833 4.990 1.00 96.75 97 PHE A N 1
ATOM 728 C CA . PHE A 1 97 ? -1.729 -3.087 4.236 1.00 96.75 97 PHE A CA 1
ATOM 729 C C . PHE A 1 97 ? -0.428 -3.882 4.448 1.00 96.75 97 PHE A C 1
ATOM 731 O O . PHE A 1 97 ? -0.353 -5.046 4.048 1.00 96.75 97 PHE A O 1
ATOM 738 N N . ARG A 1 98 ? 0.606 -3.313 5.096 1.00 94.06 98 ARG A N 1
ATOM 739 C CA . ARG A 1 98 ? 1.976 -3.884 5.109 1.00 94.06 98 ARG A CA 1
ATOM 740 C C . ARG A 1 98 ? 2.107 -5.285 5.719 1.00 94.06 98 ARG A C 1
ATOM 742 O O . ARG A 1 98 ? 3.135 -5.931 5.529 1.00 94.06 98 ARG A O 1
ATOM 749 N N . ARG A 1 99 ? 1.145 -5.691 6.550 1.00 92.62 99 ARG A N 1
ATOM 750 C CA . ARG A 1 99 ? 1.134 -6.948 7.326 1.00 92.62 99 ARG A CA 1
ATOM 751 C C . ARG A 1 99 ? -0.113 -7.788 7.100 1.00 92.62 99 ARG A C 1
ATOM 753 O O . ARG A 1 99 ? -0.230 -8.843 7.712 1.00 92.62 99 ARG A O 1
ATOM 760 N N . VAL A 1 100 ? -1.024 -7.291 6.277 1.00 93.56 100 VAL A N 1
ATOM 761 C CA . VAL A 1 100 ? -2.275 -7.963 5.946 1.00 93.56 100 VAL A CA 1
ATOM 762 C C . VAL A 1 100 ? -1.972 -9.135 5.012 1.00 93.56 100 VAL A C 1
ATOM 764 O O . VAL A 1 100 ? -1.044 -9.036 4.207 1.00 93.56 100 VAL A O 1
ATOM 767 N N . SER A 1 101 ? -2.734 -10.232 5.102 1.00 92.62 101 SER A N 1
ATOM 768 C CA . SER A 1 101 ? -2.576 -11.395 4.208 1.00 92.62 101 SER A CA 1
ATOM 769 C C . SER A 1 101 ? -2.620 -10.989 2.730 1.00 92.62 101 SER A C 1
ATOM 771 O O . SER A 1 101 ? -3.260 -9.998 2.365 1.00 92.62 101 SER A O 1
ATOM 773 N N . CYS A 1 102 ? -1.957 -11.760 1.869 1.00 92.69 102 CYS A N 1
ATOM 774 C CA . CYS A 1 102 ? -1.986 -11.559 0.422 1.00 92.69 102 CYS A CA 1
ATOM 775 C C . CYS A 1 102 ? -3.351 -11.855 -0.215 1.00 92.69 102 CYS A C 1
ATOM 777 O O . CYS A 1 102 ? -3.589 -11.393 -1.324 1.00 92.69 102 CYS A O 1
ATOM 779 N N . ASP A 1 103 ? -4.261 -12.519 0.504 1.00 90.81 103 ASP A N 1
ATOM 780 C CA . ASP A 1 103 ? -5.635 -12.786 0.042 1.00 90.81 103 ASP A CA 1
ATOM 781 C C . ASP A 1 103 ? -6.511 -11.525 -0.005 1.00 90.81 103 ASP A C 1
ATOM 783 O O . ASP A 1 103 ? -7.576 -11.512 -0.616 1.00 90.81 103 ASP A O 1
ATOM 787 N N . VAL A 1 104 ? -6.070 -10.450 0.651 1.00 90.88 104 VAL A N 1
ATOM 788 C CA . VAL A 1 104 ? -6.767 -9.164 0.634 1.00 90.88 104 VAL A CA 1
ATOM 789 C C . VAL A 1 104 ? -6.563 -8.446 -0.698 1.00 90.88 104 VAL A C 1
ATOM 791 O O . VAL A 1 104 ? -5.439 -8.341 -1.199 1.00 90.88 104 VAL A O 1
ATOM 794 N N . ASN A 1 105 ? -7.653 -7.890 -1.232 1.00 86.50 105 ASN A N 1
ATOM 795 C CA . ASN A 1 105 ? -7.645 -7.115 -2.466 1.00 86.50 105 ASN A CA 1
ATOM 796 C C . ASN A 1 105 ? -6.723 -5.878 -2.345 1.00 86.50 105 ASN A C 1
ATOM 798 O O . ASN A 1 105 ? -6.836 -5.082 -1.412 1.00 86.50 105 ASN A O 1
ATOM 802 N N . ARG A 1 106 ? -5.800 -5.733 -3.305 1.00 89.69 106 ARG A N 1
ATOM 803 C CA . ARG A 1 106 ? -4.838 -4.623 -3.435 1.00 89.69 106 ARG A CA 1
ATOM 804 C C . ARG A 1 106 ? -4.886 -3.952 -4.812 1.00 89.69 106 ARG A C 1
ATOM 806 O O . ARG A 1 106 ? -3.956 -3.236 -5.169 1.00 89.69 106 ARG A O 1
ATOM 813 N N . GLU A 1 107 ? -5.922 -4.200 -5.606 1.00 88.31 107 GLU A N 1
ATOM 814 C CA . GLU A 1 107 ? -6.031 -3.693 -6.980 1.00 88.31 107 GLU A CA 1
ATOM 815 C C . GLU A 1 107 ? -6.010 -2.161 -7.026 1.00 88.31 107 GLU A C 1
ATOM 817 O O . GLU A 1 107 ? -5.264 -1.568 -7.799 1.00 88.31 107 GLU A O 1
ATOM 822 N N . GLU A 1 108 ? -6.714 -1.524 -6.097 1.00 93.00 108 GLU A N 1
ATOM 823 C CA . GLU A 1 108 ? -6.788 -0.066 -5.953 1.00 93.00 108 GLU A CA 1
ATOM 824 C C . GLU A 1 108 ? -5.445 0.585 -5.568 1.00 93.00 108 GLU A C 1
ATOM 826 O O . GLU A 1 108 ? -5.224 1.773 -5.809 1.00 93.00 108 GLU A O 1
ATOM 831 N N . LEU A 1 109 ? -4.507 -0.172 -4.987 1.00 96.38 109 LEU A N 1
ATOM 832 C CA . LEU A 1 109 ? -3.152 0.330 -4.738 1.00 96.38 109 LEU A CA 1
ATOM 833 C C . LEU A 1 109 ? -2.351 0.428 -6.044 1.00 96.38 109 LEU A C 1
ATOM 835 O O . LEU A 1 109 ? -1.507 1.315 -6.173 1.00 96.38 109 LEU A O 1
ATOM 839 N N . MET A 1 110 ? -2.627 -0.427 -7.038 1.00 96.00 110 MET A N 1
ATOM 840 C CA . MET A 1 110 ? -2.035 -0.251 -8.367 1.00 96.00 110 MET A CA 1
ATOM 841 C C . MET A 1 110 ? -2.573 0.989 -9.077 1.00 96.00 110 MET A C 1
ATOM 843 O O . MET A 1 110 ? -1.791 1.697 -9.717 1.00 96.00 110 MET A O 1
ATOM 847 N N . GLU A 1 111 ? -3.861 1.307 -8.929 1.00 95.81 111 GLU A N 1
ATOM 848 C CA . GLU A 1 111 ? -4.423 2.556 -9.465 1.00 95.81 111 GLU A CA 1
ATOM 849 C C . GLU A 1 111 ? -3.701 3.776 -8.865 1.00 95.81 111 GLU A C 1
ATOM 851 O O . GLU A 1 111 ? -3.236 4.650 -9.598 1.00 95.81 111 GLU A O 1
ATOM 856 N N . ALA A 1 112 ? -3.494 3.794 -7.543 1.00 97.12 112 ALA A N 1
ATOM 857 C CA . ALA A 1 112 ? -2.771 4.879 -6.877 1.00 97.12 112 ALA A CA 1
ATOM 858 C C . ALA A 1 112 ? -1.315 5.023 -7.362 1.00 97.12 112 ALA A C 1
ATOM 860 O O . ALA A 1 112 ? -0.849 6.137 -7.592 1.00 97.12 112 ALA A O 1
ATOM 861 N N . TYR A 1 113 ? -0.588 3.920 -7.561 1.00 97.88 113 TYR A N 1
ATOM 862 C CA . TYR A 1 113 ? 0.784 3.970 -8.078 1.00 97.88 113 TYR A CA 1
ATOM 863 C C . TYR A 1 113 ? 0.853 4.422 -9.554 1.00 97.88 113 TYR A C 1
ATOM 865 O O . TYR A 1 113 ? 1.719 5.230 -9.923 1.00 97.88 113 TYR A O 1
ATOM 873 N N . SER A 1 114 ? -0.059 3.938 -10.399 1.00 97.00 114 SER A N 1
ATOM 874 C CA . SER A 1 114 ? -0.102 4.256 -11.835 1.00 97.00 114 SER A CA 1
ATOM 875 C C . SER A 1 114 ? -0.626 5.666 -12.148 1.00 97.00 114 SER A C 1
ATOM 877 O O . SER A 1 114 ? -0.390 6.178 -13.243 1.00 97.00 114 SER A O 1
ATOM 879 N N . ASN A 1 115 ? -1.269 6.339 -11.191 1.00 96.94 115 ASN A N 1
ATOM 880 C CA . ASN A 1 115 ? -1.745 7.709 -11.352 1.00 96.94 115 ASN A CA 1
ATOM 881 C C . ASN A 1 115 ? -0.596 8.734 -11.309 1.00 96.94 115 ASN A C 1
ATOM 883 O O . ASN A 1 115 ? -0.142 9.143 -10.244 1.00 96.94 115 ASN A O 1
ATOM 887 N N . TYR A 1 116 ? -0.166 9.224 -12.473 1.00 95.75 116 TYR A N 1
ATOM 888 C CA . TYR A 1 116 ? 0.893 10.239 -12.580 1.00 95.75 116 TYR A CA 1
ATOM 889 C C . TYR A 1 116 ? 0.555 11.607 -11.965 1.00 95.75 116 TYR A C 1
ATOM 891 O O . TYR A 1 116 ? 1.467 12.413 -11.789 1.00 95.75 116 TYR A O 1
ATOM 899 N N . ASN A 1 117 ? -0.717 11.881 -11.656 1.00 95.56 117 ASN A N 1
ATOM 900 C CA . ASN A 1 117 ? -1.143 13.124 -11.006 1.00 95.56 117 ASN A CA 1
ATOM 901 C C . ASN A 1 117 ? -1.175 13.012 -9.474 1.00 95.56 117 ASN A C 1
ATOM 903 O O . ASN A 1 117 ? -1.484 13.992 -8.800 1.00 95.56 117 ASN A O 1
ATOM 907 N N . GLU A 1 118 ? -0.908 11.826 -8.930 1.00 96.81 118 GLU A N 1
ATOM 908 C CA . GLU A 1 118 ? -0.865 11.594 -7.493 1.00 96.81 118 GLU A CA 1
ATOM 909 C C . GLU A 1 118 ? 0.477 12.034 -6.890 1.00 96.81 118 GLU A C 1
ATOM 911 O O . GLU A 1 118 ? 1.518 12.041 -7.557 1.00 96.81 118 GLU A O 1
ATOM 916 N N . ASP A 1 119 ? 0.450 12.382 -5.605 1.00 96.69 119 ASP A N 1
ATOM 917 C CA . ASP A 1 119 ? 1.636 12.738 -4.841 1.00 96.69 119 ASP A CA 1
ATOM 918 C C . ASP A 1 119 ? 2.705 11.629 -4.882 1.00 96.69 119 ASP A C 1
ATOM 920 O O . ASP A 1 119 ? 2.417 10.433 -4.778 1.00 96.69 119 ASP A O 1
ATOM 924 N N . THR A 1 120 ? 3.975 12.018 -5.027 1.00 96.88 120 THR A N 1
ATOM 925 C CA . THR A 1 120 ? 5.064 11.048 -5.211 1.00 96.88 120 THR A CA 1
ATOM 926 C C . THR A 1 120 ? 5.256 10.114 -4.018 1.00 96.88 120 THR A C 1
ATOM 928 O O . THR A 1 120 ? 5.606 8.952 -4.228 1.00 96.88 120 THR A O 1
ATOM 931 N N . GLU A 1 121 ? 5.004 10.573 -2.787 1.00 97.31 121 GLU A N 1
ATOM 932 C CA . GLU A 1 121 ? 5.105 9.734 -1.590 1.00 97.31 121 GLU A CA 1
ATOM 933 C C . GLU A 1 121 ? 3.978 8.701 -1.566 1.00 97.31 121 GLU A C 1
ATOM 935 O O . GLU A 1 121 ? 4.222 7.526 -1.288 1.00 97.31 121 GLU A O 1
ATOM 940 N N . ILE A 1 122 ? 2.764 9.108 -1.947 1.00 98.31 122 ILE A N 1
ATOM 941 C CA . ILE A 1 122 ? 1.607 8.214 -2.080 1.00 98.31 122 ILE A CA 1
ATOM 942 C C . ILE A 1 122 ? 1.866 7.144 -3.140 1.00 98.31 122 ILE A C 1
ATOM 944 O O . ILE A 1 122 ? 1.665 5.959 -2.873 1.00 98.31 122 ILE A O 1
ATOM 948 N N . ARG A 1 123 ? 2.384 7.529 -4.312 1.00 98.31 123 ARG A N 1
ATOM 949 C CA . ARG A 1 123 ? 2.718 6.586 -5.394 1.00 98.31 123 ARG A CA 1
ATOM 950 C C . ARG A 1 123 ? 3.778 5.571 -4.966 1.00 98.31 123 ARG A C 1
ATOM 952 O O . ARG A 1 123 ? 3.632 4.379 -5.238 1.00 98.31 123 ARG A O 1
ATOM 959 N N . ILE A 1 124 ? 4.827 6.023 -4.275 1.00 98.44 124 ILE A N 1
ATOM 960 C CA . ILE A 1 124 ? 5.888 5.150 -3.752 1.00 98.44 124 ILE A CA 1
ATOM 961 C C . ILE A 1 124 ? 5.335 4.203 -2.678 1.00 98.44 124 ILE A C 1
ATOM 963 O O . ILE A 1 124 ? 5.611 3.001 -2.720 1.00 98.44 124 ILE A O 1
ATOM 967 N N . ALA A 1 125 ? 4.530 4.709 -1.742 1.00 98.38 125 ALA A N 1
ATOM 968 C CA . ALA A 1 125 ? 3.905 3.891 -0.708 1.00 98.38 125 ALA A CA 1
ATOM 969 C C . ALA A 1 125 ? 2.974 2.831 -1.318 1.00 98.38 125 ALA A C 1
ATOM 971 O O . ALA A 1 125 ? 3.021 1.665 -0.919 1.00 98.38 125 ALA A O 1
ATOM 972 N N . ALA A 1 126 ? 2.172 3.212 -2.314 1.00 98.19 126 ALA A N 1
ATOM 973 C CA . ALA A 1 126 ? 1.263 2.313 -3.012 1.00 98.19 126 ALA A CA 1
ATOM 974 C C . ALA A 1 126 ? 2.027 1.202 -3.749 1.00 98.19 126 ALA A C 1
ATOM 976 O O . ALA A 1 126 ? 1.717 0.022 -3.575 1.00 98.19 126 ALA A O 1
ATOM 977 N N . TYR A 1 127 ? 3.104 1.550 -4.462 1.00 98.12 127 TYR A N 1
ATOM 978 C CA . TYR A 1 127 ? 4.019 0.579 -5.065 1.00 98.12 127 TYR A CA 1
ATOM 979 C C . TYR A 1 127 ? 4.573 -0.416 -4.034 1.00 98.12 127 TYR A C 1
ATOM 981 O O . TYR A 1 127 ? 4.529 -1.629 -4.251 1.00 98.12 127 TYR A O 1
ATOM 989 N N . LEU A 1 128 ? 5.068 0.068 -2.890 1.00 97.62 128 LEU A N 1
ATOM 990 C CA . LEU A 1 128 ? 5.596 -0.802 -1.835 1.00 97.62 128 LEU A CA 1
ATOM 991 C C . LEU A 1 128 ? 4.523 -1.737 -1.269 1.00 97.62 128 LEU A C 1
ATOM 993 O O . LEU A 1 128 ? 4.835 -2.885 -0.948 1.00 97.62 128 LEU A O 1
ATOM 997 N N . ALA A 1 129 ? 3.281 -1.263 -1.147 1.00 96.94 129 ALA A N 1
ATOM 998 C CA . ALA A 1 129 ? 2.154 -2.060 -0.678 1.00 96.94 129 ALA A CA 1
ATOM 999 C C . ALA A 1 129 ? 1.758 -3.154 -1.687 1.00 96.94 129 ALA A C 1
ATOM 1001 O O . ALA A 1 129 ? 1.521 -4.291 -1.274 1.00 96.94 129 ALA A O 1
ATOM 1002 N N . VAL A 1 130 ? 1.779 -2.859 -2.993 1.00 96.25 130 VAL A N 1
ATOM 1003 C CA . VAL A 1 130 ? 1.602 -3.863 -4.061 1.00 96.25 130 VAL A CA 1
ATOM 1004 C C . VAL A 1 130 ? 2.729 -4.897 -4.021 1.00 96.25 130 VAL A C 1
ATOM 1006 O O . VAL A 1 130 ? 2.475 -6.101 -4.015 1.00 96.25 130 VAL A O 1
ATOM 1009 N N . MET A 1 131 ? 3.981 -4.447 -3.896 1.00 95.19 131 MET A N 1
ATOM 1010 C CA . MET A 1 131 ? 5.163 -5.317 -3.858 1.00 95.19 131 MET A CA 1
ATOM 1011 C C . MET A 1 131 ? 5.279 -6.183 -2.595 1.00 95.19 131 MET A C 1
ATOM 1013 O O . MET A 1 131 ? 6.202 -6.991 -2.505 1.00 95.19 131 MET A O 1
ATOM 1017 N N . LYS A 1 132 ? 4.368 -6.065 -1.617 1.00 93.44 132 LYS A N 1
ATOM 1018 C CA . LYS A 1 132 ? 4.271 -7.042 -0.518 1.00 93.44 132 LYS A CA 1
ATOM 1019 C C . LYS A 1 132 ? 3.692 -8.378 -0.959 1.00 93.44 132 LYS A C 1
ATOM 1021 O O . LYS A 1 132 ? 4.084 -9.398 -0.403 1.00 93.44 132 LYS A O 1
ATOM 1026 N N . CYS A 1 133 ? 2.785 -8.355 -1.927 1.00 91.50 133 CYS A N 1
ATOM 1027 C CA . CYS A 1 133 ? 2.094 -9.530 -2.445 1.00 91.50 133 CYS A CA 1
ATOM 1028 C C . CYS A 1 133 ? 2.009 -9.438 -3.975 1.00 91.50 133 CYS A C 1
ATOM 1030 O O . CYS A 1 133 ? 0.908 -9.343 -4.522 1.00 91.50 133 CYS A O 1
ATOM 1032 N N . PRO A 1 134 ? 3.150 -9.368 -4.680 1.00 91.75 134 PRO A N 1
ATOM 1033 C CA . PRO A 1 134 ? 3.133 -9.139 -6.110 1.00 91.75 134 PRO A CA 1
ATOM 1034 C C . PRO A 1 134 ? 2.680 -10.402 -6.842 1.00 91.75 134 PRO A C 1
ATOM 1036 O O . PRO A 1 134 ? 3.081 -11.513 -6.512 1.00 91.75 134 PRO A O 1
ATOM 1039 N N . THR A 1 135 ? 1.880 -10.219 -7.885 1.00 93.06 135 THR A N 1
ATOM 1040 C CA . THR A 1 135 ? 1.611 -11.264 -8.876 1.00 93.06 135 THR A CA 1
ATOM 1041 C C . THR A 1 135 ? 2.396 -10.960 -10.147 1.00 93.06 135 THR A C 1
ATOM 1043 O O . THR A 1 135 ? 2.790 -9.816 -10.386 1.00 93.06 135 THR A O 1
ATOM 1046 N N . ILE A 1 136 ? 2.586 -11.963 -11.007 1.00 94.25 136 ILE A N 1
ATOM 1047 C CA . ILE A 1 136 ? 3.245 -11.781 -12.312 1.00 94.25 136 ILE A CA 1
ATOM 1048 C C . ILE A 1 136 ? 2.579 -10.648 -13.111 1.00 94.25 136 ILE A C 1
ATOM 1050 O O . ILE A 1 136 ? 3.272 -9.780 -13.638 1.00 94.25 136 ILE A O 1
ATOM 1054 N N . SER A 1 137 ? 1.241 -10.608 -13.132 1.00 94.31 137 SER A N 1
ATOM 1055 C CA . SER A 1 137 ? 0.476 -9.552 -13.807 1.00 94.31 137 SER A CA 1
ATOM 1056 C C . SER A 1 137 ? 0.780 -8.166 -13.238 1.00 94.31 137 SER A C 1
ATOM 1058 O O . SER A 1 137 ? 0.960 -7.220 -13.998 1.00 94.31 137 SER A O 1
ATOM 1060 N N . ARG A 1 138 ? 0.874 -8.033 -11.909 1.00 94.88 138 ARG A N 1
ATOM 1061 C CA . ARG A 1 138 ? 1.167 -6.744 -11.263 1.00 94.88 138 ARG A CA 1
ATOM 1062 C C . ARG A 1 138 ? 2.606 -6.298 -11.514 1.00 94.88 138 ARG A C 1
ATOM 1064 O O . ARG A 1 138 ? 2.855 -5.113 -11.684 1.00 94.88 138 ARG A O 1
ATOM 1071 N N . ILE A 1 139 ? 3.553 -7.230 -11.615 1.00 96.25 139 ILE A N 1
ATOM 1072 C C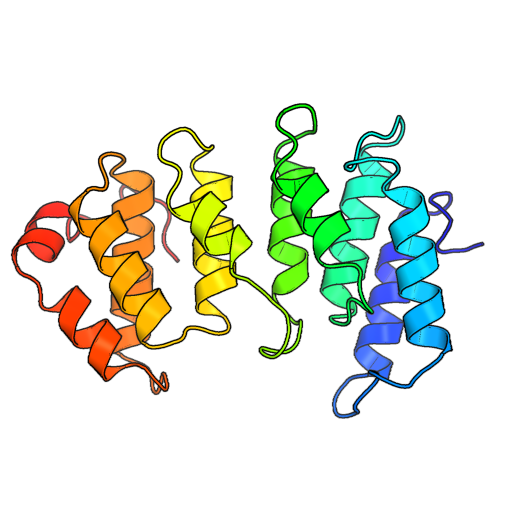A . ILE A 1 139 ? 4.944 -6.915 -11.977 1.00 96.25 139 ILE A CA 1
ATOM 1073 C C . ILE A 1 139 ? 5.044 -6.412 -13.422 1.00 96.25 139 ILE A C 1
ATOM 1075 O O . ILE A 1 139 ? 5.787 -5.467 -13.689 1.00 96.25 139 ILE A O 1
ATOM 1079 N N . GLN A 1 140 ? 4.286 -7.001 -14.348 1.00 95.44 140 GLN A N 1
ATOM 1080 C CA . GLN A 1 140 ? 4.203 -6.512 -15.728 1.00 95.44 140 GLN A CA 1
ATOM 1081 C C . GLN A 1 140 ? 3.605 -5.103 -15.785 1.00 95.44 140 GLN A C 1
ATOM 1083 O O . GLN A 1 140 ? 4.191 -4.218 -16.398 1.00 95.44 140 GLN A O 1
ATOM 1088 N N . GLU A 1 141 ? 2.523 -4.851 -15.053 1.00 96.19 141 GLU A N 1
ATOM 1089 C CA . GLU A 1 141 ? 1.932 -3.513 -14.958 1.00 96.19 141 GLU A CA 1
ATOM 1090 C C . GLU A 1 141 ? 2.918 -2.489 -14.364 1.00 96.19 141 GLU A C 1
ATOM 1092 O O . GLU A 1 141 ? 3.060 -1.379 -14.874 1.00 96.19 141 GLU A O 1
ATOM 1097 N N . ILE A 1 142 ? 3.689 -2.877 -13.338 1.00 97.31 142 ILE A N 1
ATOM 1098 C CA . ILE A 1 142 ? 4.750 -2.032 -12.772 1.00 97.31 142 ILE A CA 1
ATOM 1099 C C . ILE A 1 142 ? 5.802 -1.673 -13.821 1.00 97.31 142 ILE A C 1
ATOM 1101 O O . ILE A 1 142 ? 6.241 -0.520 -13.862 1.00 97.31 142 ILE A O 1
ATOM 1105 N N . LYS A 1 143 ? 6.197 -2.628 -14.671 1.00 96.81 143 LYS A N 1
ATOM 1106 C CA . LYS A 1 143 ? 7.116 -2.387 -15.791 1.00 96.81 143 LYS A CA 1
ATOM 1107 C C . LYS A 1 143 ? 6.544 -1.345 -16.749 1.00 96.81 143 LYS A C 1
ATOM 1109 O O . LYS A 1 143 ? 7.261 -0.413 -17.109 1.00 96.81 143 LYS A O 1
ATOM 1114 N N . ASP A 1 144 ? 5.276 -1.472 -17.124 1.00 96.75 144 ASP A N 1
ATOM 1115 C CA . ASP A 1 144 ? 4.621 -0.571 -18.076 1.00 96.75 144 ASP A CA 1
ATOM 1116 C C . ASP A 1 144 ? 4.497 0.856 -17.526 1.00 96.75 144 ASP A C 1
ATOM 1118 O O . ASP A 1 144 ? 4.810 1.825 -18.227 1.00 96.75 144 ASP A O 1
ATOM 1122 N N . VAL A 1 145 ? 4.143 0.997 -16.243 1.00 97.25 145 VAL A N 1
ATOM 1123 C CA . VAL A 1 145 ? 4.140 2.298 -15.553 1.00 97.25 145 VAL A CA 1
ATOM 1124 C C . VAL A 1 145 ? 5.548 2.899 -15.525 1.00 97.25 145 VAL A C 1
ATOM 1126 O O . VAL A 1 145 ? 5.714 4.087 -15.813 1.00 97.25 145 VAL A O 1
ATOM 1129 N N . LEU A 1 146 ? 6.573 2.090 -15.233 1.00 95.81 146 LEU A N 1
ATOM 1130 C CA . LEU A 1 146 ? 7.964 2.536 -15.117 1.00 95.81 146 LEU A CA 1
ATOM 1131 C C . LEU A 1 146 ? 8.569 2.960 -16.467 1.00 95.81 146 LEU A C 1
ATOM 1133 O O . LEU A 1 146 ? 9.327 3.932 -16.529 1.00 95.81 146 LEU A O 1
ATOM 1137 N N . LEU A 1 147 ? 8.209 2.283 -17.563 1.00 96.06 147 LEU A N 1
ATOM 1138 C CA . LEU A 1 147 ? 8.607 2.672 -18.923 1.00 96.06 147 LEU A CA 1
ATOM 1139 C C . LEU A 1 147 ? 8.128 4.091 -19.261 1.00 96.06 147 LEU A C 1
ATOM 1141 O O . LEU A 1 147 ? 8.876 4.872 -19.856 1.00 96.06 147 LEU A O 1
ATOM 1145 N N . ASN A 1 148 ? 6.928 4.446 -18.803 1.00 96.12 148 ASN A N 1
ATOM 1146 C CA . ASN A 1 148 ? 6.291 5.737 -19.055 1.00 96.12 148 ASN A CA 1
ATOM 1147 C C . ASN A 1 148 ? 6.515 6.775 -17.938 1.00 96.12 148 ASN A C 1
ATOM 1149 O O . ASN A 1 148 ? 6.056 7.912 -18.056 1.00 96.12 148 ASN A O 1
AT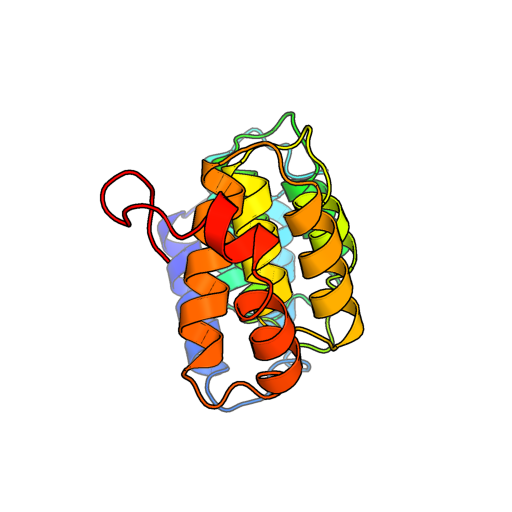OM 1153 N N . GLU A 1 149 ? 7.248 6.427 -16.875 1.00 96.56 149 GLU A N 1
ATOM 1154 C CA . GLU A 1 149 ? 7.475 7.309 -15.728 1.00 96.56 149 GLU A CA 1
ATOM 1155 C C . GLU A 1 149 ? 8.268 8.564 -16.120 1.00 96.56 149 GLU A C 1
ATOM 1157 O O . GLU A 1 149 ? 9.324 8.486 -16.754 1.00 96.56 149 GLU A O 1
ATOM 1162 N N . LYS A 1 150 ? 7.767 9.734 -15.721 1.00 93.12 150 LYS A N 1
ATOM 1163 C CA . LYS A 1 150 ? 8.377 11.043 -16.008 1.00 93.12 150 LYS A CA 1
ATOM 1164 C C . LYS A 1 150 ? 9.095 11.622 -14.792 1.00 93.12 150 LYS A C 1
ATOM 1166 O O . LYS A 1 150 ? 10.010 12.428 -14.945 1.00 93.12 150 LYS A O 1
ATOM 1171 N N . ILE A 1 151 ? 8.695 11.217 -13.589 1.00 93.69 151 ILE A N 1
ATOM 1172 C CA . ILE A 1 151 ? 9.252 11.691 -12.328 1.00 93.69 151 ILE A CA 1
ATOM 1173 C C . ILE A 1 151 ? 10.442 10.808 -11.952 1.00 93.69 151 ILE A C 1
ATOM 1175 O O . ILE A 1 151 ? 10.286 9.682 -11.480 1.00 93.69 151 ILE A O 1
ATOM 1179 N N . ASN A 1 152 ? 11.651 11.354 -12.104 1.00 91.12 152 ASN A N 1
ATOM 1180 C CA . ASN A 1 152 ? 12.892 10.638 -11.788 1.00 91.12 152 ASN A CA 1
ATOM 1181 C C . ASN A 1 152 ? 12.953 10.138 -10.340 1.00 91.12 152 ASN A C 1
ATOM 1183 O O . ASN A 1 152 ? 13.513 9.076 -10.104 1.00 91.12 152 ASN A O 1
ATOM 1187 N N . HIS A 1 153 ? 12.372 10.861 -9.377 1.00 90.50 153 HIS A N 1
ATOM 1188 C CA . HIS A 1 153 ? 12.342 10.415 -7.982 1.00 90.50 153 HIS A CA 1
ATOM 1189 C C . HIS A 1 153 ? 11.613 9.069 -7.827 1.00 90.50 153 HIS A C 1
ATOM 1191 O O . HIS A 1 153 ? 12.183 8.127 -7.279 1.00 90.50 153 HIS A O 1
ATOM 1197 N N . VAL A 1 154 ? 10.398 8.955 -8.380 1.00 95.12 154 VAL A N 1
ATOM 1198 C CA . VAL A 1 154 ? 9.591 7.725 -8.338 1.00 95.12 154 VAL A CA 1
ATOM 1199 C C . VAL A 1 154 ? 10.293 6.604 -9.104 1.00 95.12 154 VAL A C 1
ATOM 1201 O O . VAL A 1 154 ? 10.499 5.517 -8.566 1.00 95.12 154 VAL A O 1
ATOM 1204 N N . GLY A 1 155 ? 10.736 6.884 -10.334 1.00 95.81 155 GLY A N 1
ATOM 1205 C CA . GLY A 1 155 ? 11.389 5.886 -11.179 1.00 95.81 155 GLY A CA 1
ATOM 1206 C C . GLY A 1 155 ? 12.687 5.334 -10.581 1.00 95.81 155 GLY A C 1
ATOM 1207 O O . GLY A 1 155 ? 12.872 4.119 -10.536 1.00 95.81 155 GLY A O 1
ATOM 1208 N N . SER A 1 156 ? 13.553 6.200 -10.044 1.00 94.06 156 SER A N 1
ATOM 1209 C CA . SER A 1 156 ? 14.811 5.795 -9.400 1.00 94.06 156 SER A CA 1
ATOM 1210 C C . SER A 1 156 ? 14.586 4.989 -8.121 1.00 94.06 156 SER A C 1
ATOM 1212 O O . SER A 1 156 ? 15.302 4.010 -7.885 1.00 94.06 156 SER A O 1
ATOM 1214 N N . PHE A 1 157 ? 13.584 5.353 -7.309 1.00 96.06 157 PHE A N 1
ATOM 1215 C CA . PHE A 1 157 ? 13.227 4.593 -6.109 1.00 96.06 157 PHE A CA 1
ATOM 1216 C C . PHE A 1 157 ? 12.799 3.165 -6.476 1.00 96.06 157 PHE A C 1
ATOM 1218 O O . PHE A 1 157 ? 13.343 2.184 -5.963 1.00 96.06 157 PHE A O 1
ATOM 1225 N N . ILE A 1 158 ? 11.865 3.043 -7.423 1.00 96.75 158 ILE A N 1
ATOM 1226 C CA . ILE A 1 158 ? 11.323 1.756 -7.875 1.00 96.75 158 ILE A CA 1
ATOM 1227 C C . ILE A 1 158 ? 12.417 0.904 -8.507 1.00 96.75 158 ILE A C 1
ATOM 1229 O O . ILE A 1 158 ? 12.560 -0.265 -8.149 1.00 96.75 158 ILE A O 1
ATOM 1233 N N . TRP A 1 159 ? 13.229 1.492 -9.388 1.00 95.44 159 TRP A N 1
ATOM 1234 C CA . TRP A 1 159 ? 14.369 0.825 -10.009 1.00 95.44 159 TRP A CA 1
ATOM 1235 C C . TRP A 1 159 ? 15.345 0.262 -8.971 1.00 95.44 159 TRP A C 1
ATOM 1237 O O . TRP A 1 159 ? 15.753 -0.900 -9.061 1.00 95.44 159 TRP A O 1
ATOM 1247 N N . THR A 1 160 ? 15.688 1.059 -7.957 1.00 95.00 160 THR A N 1
ATOM 1248 C CA . THR A 1 160 ? 16.584 0.643 -6.869 1.00 95.00 160 THR A CA 1
ATOM 1249 C C . THR A 1 160 ? 15.984 -0.521 -6.084 1.00 95.00 160 THR A C 1
ATOM 1251 O O . THR A 1 160 ? 16.658 -1.535 -5.880 1.00 95.00 160 THR A O 1
ATOM 1254 N N . HIS A 1 161 ? 14.700 -0.432 -5.722 1.00 95.94 161 HIS A N 1
ATOM 1255 C CA . HIS A 1 161 ? 13.993 -1.501 -5.019 1.00 95.94 161 HIS A CA 1
ATOM 1256 C C . HIS A 1 161 ? 13.936 -2.799 -5.846 1.00 95.94 161 HIS A C 1
ATOM 1258 O O . HIS A 1 161 ? 14.310 -3.861 -5.348 1.00 95.94 161 HIS A O 1
ATOM 1264 N N . LEU A 1 162 ? 13.564 -2.734 -7.131 1.00 96.56 162 LEU A N 1
ATOM 1265 C CA . LEU A 1 162 ? 13.542 -3.900 -8.027 1.00 96.56 162 LEU A CA 1
ATOM 1266 C C . LEU A 1 162 ? 14.940 -4.504 -8.208 1.00 96.56 162 LEU A C 1
ATOM 1268 O O . LEU A 1 162 ? 15.104 -5.725 -8.187 1.00 96.56 162 LEU A O 1
ATOM 1272 N N . THR A 1 163 ? 15.971 -3.666 -8.318 1.00 95.00 163 THR A N 1
ATOM 1273 C CA . THR A 1 163 ? 17.367 -4.113 -8.404 1.00 95.00 163 THR A CA 1
ATOM 1274 C C . THR A 1 163 ? 17.783 -4.867 -7.147 1.00 95.00 163 THR A C 1
ATOM 1276 O O . THR A 1 163 ? 18.416 -5.921 -7.253 1.00 95.00 163 THR A O 1
ATOM 1279 N N . ALA A 1 164 ? 17.410 -4.379 -5.962 1.00 94.94 164 ALA A N 1
ATOM 1280 C CA . ALA A 1 164 ? 17.644 -5.086 -4.710 1.00 94.94 164 ALA A CA 1
ATOM 1281 C C . ALA A 1 164 ? 16.896 -6.431 -4.681 1.00 94.94 164 ALA A C 1
ATOM 1283 O O . ALA A 1 164 ? 17.520 -7.469 -4.451 1.00 94.94 164 ALA A O 1
ATOM 1284 N N . LEU A 1 165 ? 15.600 -6.450 -5.014 1.00 94.75 165 LEU A N 1
ATOM 1285 C CA . LEU A 1 165 ? 14.785 -7.671 -5.047 1.00 94.75 165 LEU A CA 1
ATOM 1286 C C . LEU A 1 165 ? 15.297 -8.714 -6.051 1.00 94.75 165 LEU A C 1
ATOM 1288 O O . LEU A 1 165 ? 15.281 -9.909 -5.760 1.00 94.75 165 LEU A O 1
ATOM 1292 N N . SER A 1 166 ? 15.848 -8.289 -7.190 1.00 93.81 166 SER A N 1
ATOM 1293 C CA . SER A 1 166 ? 16.436 -9.188 -8.195 1.00 93.81 166 SER A CA 1
ATOM 1294 C C . SER A 1 166 ? 17.602 -10.043 -7.654 1.00 93.81 166 SER A C 1
ATOM 1296 O O . SER A 1 166 ? 17.933 -11.107 -8.203 1.00 93.81 166 SER A O 1
ATOM 1298 N N . LYS A 1 167 ? 18.223 -9.596 -6.552 1.00 93.25 167 LYS A N 1
ATOM 1299 C CA . LYS A 1 167 ? 19.352 -10.250 -5.876 1.00 93.25 167 LYS A CA 1
ATOM 1300 C C . LYS A 1 167 ? 18.913 -11.182 -4.740 1.00 93.25 167 LYS A C 1
ATOM 1302 O O . LYS A 1 167 ? 19.742 -11.949 -4.257 1.00 93.25 167 LYS A O 1
ATOM 1307 N N . THR A 1 168 ? 17.642 -11.166 -4.335 1.00 92.12 168 THR A N 1
ATOM 1308 C CA . THR A 1 168 ? 17.118 -11.995 -3.235 1.00 92.12 168 THR A CA 1
ATOM 1309 C C . THR A 1 168 ? 16.484 -13.299 -3.746 1.00 92.12 168 THR A C 1
ATOM 1311 O O . THR A 1 168 ? 16.545 -13.616 -4.935 1.00 92.12 168 THR A O 1
ATOM 1314 N N . LYS A 1 169 ? 15.890 -14.092 -2.842 1.00 90.56 169 LYS A N 1
ATOM 1315 C CA . LYS A 1 169 ? 15.083 -15.288 -3.161 1.00 90.56 169 LYS A CA 1
ATOM 1316 C C . LYS A 1 169 ? 13.588 -14.951 -3.311 1.00 90.56 169 LYS A C 1
ATOM 1318 O O . LYS A 1 169 ? 12.742 -15.704 -2.843 1.00 90.56 169 LYS A O 1
ATOM 1323 N N . HIS A 1 170 ? 13.274 -13.803 -3.908 1.00 88.69 170 HIS A N 1
ATOM 1324 C CA . HIS A 1 170 ? 11.895 -13.389 -4.164 1.00 88.69 170 HIS A CA 1
ATOM 1325 C C . HIS A 1 170 ? 11.171 -14.411 -5.071 1.00 88.69 170 HIS A C 1
ATOM 1327 O O . HIS A 1 170 ? 11.816 -14.911 -6.000 1.00 88.69 170 HIS A O 1
ATOM 1333 N N . PRO A 1 171 ? 9.881 -14.738 -4.855 1.00 89.06 171 PRO A N 1
ATOM 1334 C CA . PRO A 1 171 ? 9.208 -15.758 -5.666 1.00 89.06 171 PRO A CA 1
ATOM 1335 C C . PRO A 1 171 ? 9.139 -15.373 -7.158 1.00 89.06 171 PRO A C 1
ATOM 1337 O O . PRO A 1 171 ? 9.477 -16.167 -8.030 1.00 89.06 171 PRO A O 1
ATOM 1340 N N . GLU A 1 172 ? 8.880 -14.102 -7.446 1.00 92.31 172 GLU A N 1
ATOM 1341 C CA . GLU A 1 172 ? 8.738 -13.514 -8.787 1.00 92.31 172 GLU A CA 1
ATOM 1342 C C . GLU A 1 172 ? 10.057 -12.883 -9.275 1.00 92.31 172 GLU A C 1
ATOM 1344 O O . GLU A 1 172 ? 10.110 -11.897 -10.016 1.00 92.31 172 GLU A O 1
ATOM 1349 N N . ARG A 1 173 ? 11.189 -13.414 -8.799 1.00 92.69 173 ARG A N 1
ATOM 1350 C CA . ARG A 1 173 ? 12.523 -12.887 -9.118 1.00 92.69 173 ARG A CA 1
ATOM 1351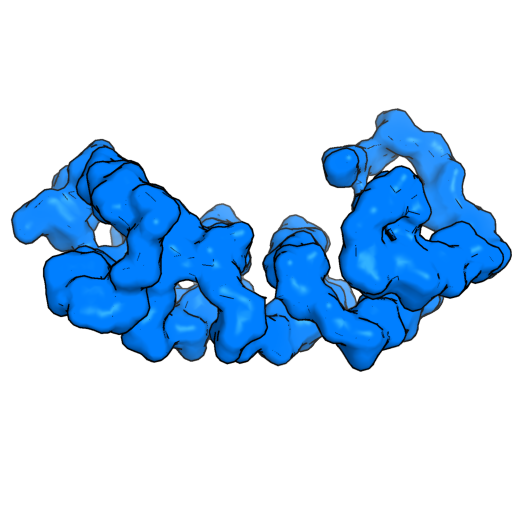 C C . ARG A 1 173 ? 12.809 -12.888 -10.618 1.00 92.69 173 ARG A C 1
ATOM 1353 O O . ARG A 1 173 ? 13.594 -12.060 -11.077 1.00 92.69 173 ARG A O 1
ATOM 1360 N N . ARG A 1 174 ? 12.261 -13.843 -11.373 1.00 93.19 174 ARG A N 1
ATOM 1361 C CA . ARG A 1 174 ? 12.514 -13.968 -12.814 1.00 93.19 174 ARG A CA 1
ATOM 1362 C C . ARG A 1 174 ? 11.932 -12.772 -13.563 1.00 93.19 174 ARG A C 1
ATOM 1364 O O . ARG A 1 174 ? 12.636 -12.168 -14.364 1.00 93.19 174 ARG A O 1
ATOM 1371 N N . GLU A 1 175 ? 10.700 -12.412 -13.242 1.00 95.19 175 GLU A N 1
ATOM 1372 C CA . GLU A 1 175 ? 9.956 -11.296 -13.818 1.00 95.19 175 GLU A CA 1
ATOM 1373 C C . GLU A 1 175 ? 10.614 -9.972 -13.427 1.00 95.19 175 GLU A C 1
ATOM 1375 O O . GLU A 1 175 ? 10.877 -9.127 -14.277 1.00 95.19 175 GLU A O 1
ATOM 1380 N N . ILE A 1 176 ? 11.006 -9.829 -12.157 1.00 95.50 176 ILE A N 1
ATOM 1381 C CA . ILE A 1 176 ? 11.770 -8.662 -11.692 1.00 95.50 176 ILE A CA 1
ATOM 1382 C C . ILE A 1 176 ? 13.105 -8.546 -12.450 1.00 95.50 176 ILE A C 1
ATOM 1384 O O . ILE A 1 176 ? 13.505 -7.446 -12.832 1.00 95.50 176 ILE A O 1
ATOM 1388 N N . ARG A 1 177 ? 13.792 -9.673 -12.707 1.00 94.00 177 ARG A N 1
ATOM 1389 C CA . ARG A 1 177 ? 15.045 -9.706 -13.482 1.00 94.00 177 ARG A CA 1
ATOM 1390 C C . ARG A 1 177 ? 14.878 -9.276 -14.932 1.00 94.00 177 ARG A C 1
ATOM 1392 O O . ARG A 1 177 ? 15.784 -8.630 -15.454 1.00 94.00 177 ARG A O 1
ATOM 1399 N N . ASP A 1 178 ? 13.743 -9.578 -15.550 1.00 94.38 178 ASP A N 1
ATOM 1400 C CA . ASP A 1 178 ? 13.421 -9.082 -16.889 1.00 94.38 178 ASP A CA 1
ATOM 1401 C C . ASP A 1 178 ? 13.331 -7.547 -16.910 1.00 94.38 178 ASP A C 1
ATOM 1403 O O . ASP A 1 178 ? 13.906 -6.901 -17.787 1.00 94.38 178 ASP A O 1
ATOM 1407 N N . ILE A 1 179 ? 12.711 -6.943 -15.888 1.00 94.38 179 ILE A N 1
ATOM 1408 C CA . ILE A 1 179 ? 12.621 -5.480 -15.766 1.00 94.38 179 ILE A CA 1
ATOM 1409 C C . ILE A 1 179 ? 14.008 -4.856 -15.602 1.00 94.38 179 ILE A C 1
ATOM 1411 O O . ILE A 1 179 ? 14.356 -3.936 -16.341 1.00 94.38 179 ILE A O 1
ATOM 1415 N N . VAL A 1 180 ? 14.823 -5.351 -14.664 1.00 93.81 180 VAL A N 1
ATOM 1416 C CA . VAL A 1 180 ? 16.133 -4.734 -14.371 1.00 93.81 180 VAL A CA 1
ATOM 1417 C C . VAL A 1 180 ? 17.191 -5.003 -15.443 1.00 93.81 180 VAL A C 1
ATOM 1419 O O . VAL A 1 180 ? 18.223 -4.340 -15.464 1.00 93.81 180 VAL A O 1
ATOM 1422 N N . SER A 1 181 ? 16.943 -5.946 -16.357 1.00 93.00 181 SER A N 1
ATOM 1423 C CA . SER A 1 181 ? 17.800 -6.180 -17.530 1.00 93.00 181 SER A CA 1
ATOM 1424 C C . SER A 1 181 ? 17.425 -5.292 -18.722 1.00 93.00 181 SER A C 1
ATOM 1426 O O . SER A 1 181 ? 18.110 -5.306 -19.745 1.00 93.00 181 SER A O 1
ATOM 1428 N N . ASN A 1 182 ? 16.341 -4.516 -18.624 1.00 94.12 182 ASN A N 1
ATOM 1429 C CA . ASN A 1 182 ? 15.913 -3.616 -19.684 1.00 94.12 182 ASN A CA 1
ATOM 1430 C C . ASN A 1 182 ? 16.890 -2.433 -19.820 1.00 94.12 182 ASN A C 1
ATOM 1432 O O . ASN A 1 182 ? 16.983 -1.580 -18.937 1.00 94.12 182 ASN A O 1
ATOM 1436 N N . LEU A 1 183 ? 17.588 -2.357 -20.958 1.00 89.88 183 LEU A N 1
ATOM 1437 C CA . LEU A 1 183 ? 18.608 -1.334 -21.217 1.00 89.88 183 LEU A CA 1
ATOM 1438 C C . LEU A 1 183 ? 18.061 0.100 -21.180 1.00 89.88 183 LEU A C 1
ATOM 1440 O O . LEU A 1 183 ? 18.766 1.002 -20.735 1.00 89.88 183 LEU A O 1
ATOM 1444 N N . TYR A 1 184 ? 16.818 0.325 -21.620 1.00 91.62 184 TYR A N 1
ATOM 1445 C CA . TYR A 1 184 ? 16.198 1.651 -21.566 1.00 91.62 184 TYR A CA 1
ATOM 1446 C C . TYR A 1 184 ? 16.000 2.102 -20.116 1.00 91.62 184 TYR A C 1
ATOM 1448 O O . TYR A 1 184 ? 16.430 3.195 -19.750 1.00 91.62 184 TYR A O 1
ATOM 1456 N N . LEU A 1 185 ? 15.412 1.245 -19.278 1.00 91.56 185 LEU A N 1
ATOM 1457 C CA . LEU A 1 185 ? 15.194 1.541 -17.861 1.00 91.56 185 LEU A CA 1
ATOM 1458 C C . LEU A 1 185 ? 16.513 1.701 -17.101 1.00 91.56 185 LEU A C 1
ATOM 1460 O O . LEU A 1 185 ? 16.652 2.631 -16.309 1.00 91.56 185 LEU A O 1
ATOM 1464 N N . MET A 1 186 ? 17.501 0.855 -17.402 1.00 89.50 186 MET A N 1
ATOM 1465 C CA . MET A 1 186 ? 18.846 0.966 -16.845 1.00 89.50 186 MET A CA 1
ATOM 1466 C C . MET A 1 186 ? 19.473 2.319 -17.188 1.00 89.50 186 MET A C 1
ATOM 1468 O O . MET A 1 186 ? 19.904 3.038 -16.295 1.00 89.50 186 MET A O 1
ATOM 1472 N N . ASN A 1 187 ? 19.466 2.722 -18.458 1.00 88.69 187 ASN A N 1
ATOM 1473 C CA . ASN A 1 187 ? 20.035 4.008 -18.863 1.00 88.69 187 ASN A CA 1
ATOM 1474 C C . ASN A 1 187 ? 19.284 5.205 -18.261 1.00 88.69 187 ASN A C 1
ATOM 1476 O O . ASN A 1 187 ? 19.895 6.237 -17.993 1.00 88.69 187 ASN A O 1
ATOM 1480 N N . LYS A 1 188 ? 17.971 5.073 -18.041 1.00 90.25 188 LYS A N 1
ATOM 1481 C CA . LYS A 1 188 ? 17.121 6.138 -17.501 1.00 90.25 188 LYS A CA 1
ATOM 1482 C C . LYS A 1 188 ? 17.260 6.315 -15.986 1.00 90.25 188 LYS A C 1
ATOM 1484 O O . LYS A 1 188 ? 17.273 7.451 -15.523 1.00 90.25 188 LYS A O 1
ATOM 1489 N N . PHE A 1 189 ? 17.359 5.223 -15.223 1.00 88.81 189 PHE A N 1
ATOM 1490 C CA . PHE A 1 189 ? 17.247 5.251 -13.756 1.00 88.81 189 PHE A CA 1
ATOM 1491 C C . PHE A 1 189 ? 18.470 4.721 -12.992 1.00 88.81 189 PHE A C 1
ATOM 1493 O O . PHE A 1 189 ? 18.535 4.889 -11.777 1.00 88.81 189 PHE A O 1
ATOM 1500 N N . ALA A 1 190 ? 19.478 4.131 -13.645 1.00 77.75 190 ALA A N 1
ATOM 1501 C CA . ALA A 1 190 ? 20.657 3.590 -12.952 1.00 77.75 190 ALA A CA 1
ATOM 1502 C C . ALA A 1 190 ? 21.687 4.651 -12.490 1.00 77.75 190 ALA A C 1
ATOM 1504 O O . ALA A 1 190 ? 22.813 4.296 -12.137 1.00 77.75 190 ALA A O 1
ATOM 1505 N N . SER A 1 191 ? 21.346 5.946 -12.467 1.00 65.69 191 SER A N 1
ATOM 1506 C CA . SER A 1 191 ? 22.285 7.026 -12.126 1.00 65.69 191 SER A CA 1
ATOM 1507 C C . SER A 1 191 ? 22.264 7.438 -10.642 1.00 65.69 191 SER A C 1
ATOM 1509 O O . SER A 1 191 ? 21.234 7.860 -10.126 1.00 65.69 191 SER A O 1
ATOM 1511 N N . ASP A 1 192 ? 23.450 7.364 -10.023 1.00 53.19 192 ASP A N 1
ATOM 1512 C CA . ASP A 1 192 ? 23.916 7.842 -8.705 1.00 53.19 192 ASP A CA 1
ATOM 1513 C C . ASP A 1 192 ? 22.898 7.852 -7.541 1.00 53.19 192 ASP A C 1
ATOM 1515 O O . ASP A 1 192 ? 22.201 8.838 -7.284 1.00 53.19 192 ASP A O 1
ATOM 1519 N N . ALA A 1 193 ? 22.928 6.770 -6.753 1.00 49.72 193 ALA A N 1
ATOM 1520 C CA . ALA A 1 193 ? 22.168 6.548 -5.515 1.00 49.72 193 ALA A CA 1
ATOM 1521 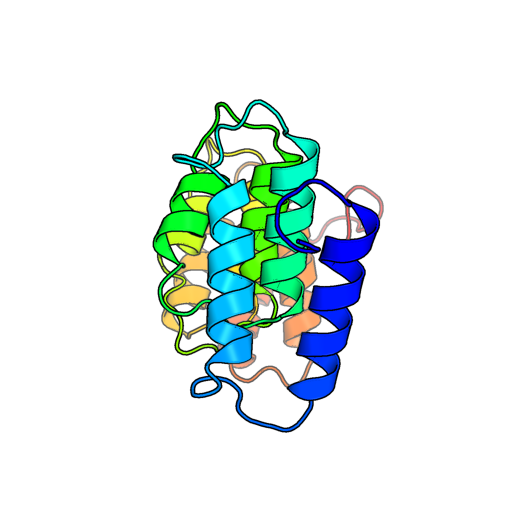C C . ALA A 1 193 ? 22.330 7.644 -4.436 1.00 49.72 193 ALA A C 1
ATOM 1523 O O . ALA A 1 193 ? 21.668 7.598 -3.406 1.00 49.72 193 ALA A O 1
ATOM 1524 N N . ARG A 1 194 ? 23.207 8.633 -4.651 1.00 52.81 194 ARG A N 1
ATOM 1525 C CA . ARG A 1 194 ? 23.446 9.767 -3.744 1.00 52.81 194 ARG A CA 1
ATOM 1526 C C . ARG A 1 194 ? 22.536 10.977 -3.985 1.00 52.81 194 ARG A C 1
ATOM 1528 O O . ARG A 1 194 ? 22.599 11.920 -3.205 1.00 52.81 194 ARG A O 1
ATOM 1535 N N . LYS A 1 195 ? 21.722 10.995 -5.051 1.00 52.72 195 LYS A N 1
ATOM 1536 C CA . LYS A 1 195 ? 20.838 12.136 -5.381 1.00 52.72 195 LYS A CA 1
ATOM 1537 C C . LYS A 1 195 ? 19.374 11.958 -4.968 1.00 52.72 195 LYS A C 1
ATOM 1539 O O . LYS A 1 195 ? 18.632 12.934 -4.995 1.00 52.72 195 LYS A O 1
ATOM 1544 N N . PHE A 1 196 ? 18.959 10.748 -4.597 1.00 53.88 196 PHE A N 1
ATOM 1545 C CA . PHE A 1 196 ? 17.553 10.410 -4.362 1.00 53.88 196 PHE A CA 1
ATOM 1546 C C . PHE A 1 196 ? 17.401 9.483 -3.154 1.00 53.88 196 PHE A C 1
ATOM 1548 O O . PHE A 1 196 ? 18.340 8.771 -2.797 1.00 53.88 196 PHE A O 1
ATOM 1555 N N . SER A 1 197 ? 16.217 9.484 -2.539 1.00 48.09 197 SER A N 1
ATOM 1556 C CA . SER A 1 197 ? 15.862 8.545 -1.471 1.00 48.09 197 SER A CA 1
ATOM 1557 C C . SER A 1 197 ? 16.059 7.099 -1.938 1.00 48.09 197 SER A C 1
ATOM 1559 O O . SER A 1 197 ? 15.644 6.732 -3.038 1.00 48.09 197 SER A O 1
ATOM 1561 N N . THR A 1 198 ? 16.710 6.283 -1.108 1.00 50.88 198 THR A N 1
ATOM 1562 C CA . THR A 1 198 ? 16.987 4.864 -1.382 1.00 50.88 198 THR A CA 1
ATOM 1563 C C . THR A 1 198 ? 16.042 3.973 -0.575 1.00 50.88 198 THR A C 1
ATOM 1565 O O . THR A 1 198 ? 15.565 4.380 0.485 1.00 50.88 198 THR A O 1
ATOM 1568 N N . ALA A 1 199 ? 15.726 2.796 -1.122 1.00 55.00 199 ALA A N 1
ATOM 1569 C CA . ALA A 1 199 ? 14.832 1.798 -0.528 1.00 55.00 199 ALA A CA 1
ATOM 1570 C C . ALA A 1 199 ? 15.592 0.789 0.343 1.00 55.00 199 ALA A C 1
ATOM 1572 O O . ALA A 1 199 ? 16.710 0.397 -0.068 1.00 55.00 199 ALA A O 1
#

Sequence (199 aa):
PLLDGRYAQGILGVSALVRNFCNGKDCSGVPEVQTAVNKLSENLGENCFSSEDKNVILSLKAIGNIGYLFGKEDLLQACYRNPQIRTEARLAAIEAFRRVSCDVNREELMEAYSNYNEDTEIRIAAYLAVMKCPTISRIQEIKDVLLNEKINHVGSFIWTHLTALSKTKHPERREIRDIVSNLYLMNKFASDARKFSTA

Organism: Araneus ventricosus (NCBI:txid182803)

InterPro domains:
  IPR001747 Vitellogenin, N-terminal [PF01347] (10-162)
  IPR011030 Lipovitellin-phosvitin complex, superhelical domain [G3DSA:1.25.10.20] (5-189)
  IPR011030 Lipovitellin-phosvitin complex, superhelical domain [SSF48431] (10-182)
  IPR050733 Vitellogenin/Apolipophorin [PTHR23345] (11-198)

Secondary structure (DSSP, 8-state):
--SSSS-HHHHHHHHHHHHHHTTTS--TT-HHHHHHHHHHHHTT-BTTB-S-HHHHHHHHHHHHHH---SS-HHHHHHHHH-TTS-HHHHHHHHHGGGGS-TTS--HHHHHHHH-TTS-HHHHHHHHHHHTTS--HHHHHHHHHHHHT---HHHHHHHHHHHHHHTTTT-TTHHHHHHHHT-HHHHHHH-S-TTSS---

Radius of gyration: 18.0 Å; chains: 1; bounding box: 40×35×48 Å

Foldseek 3Di:
DQLQLPPLVSLQVVLQVLLVVCVVHDCQPPVVLVVSLVSLLVQCPQLNDDPCLSSLLSSLQSLLSNQENNPCLVSLLSNLPDPVHDNSSNLSSLSSLLRHDLVDDLPSLLVQLLPPVHDLSSNQSSVVSCVSNDDLVSLVSVLVSLLVDPDLQNNLQVLLVLVVLCPDVDVCNVSSVVSNPDPVSCVSHVPDPVPYDYD

pLDDT: mean 91.41, std 9.88, range [48.09, 98.44]